Protein AF-D9PGM4-F1 (afdb_monomer)

Structure (mmCIF, N/CA/C/O backbone):
data_AF-D9PGM4-F1
#
_entry.id   AF-D9PGM4-F1
#
loop_
_atom_site.group_PDB
_atom_site.id
_atom_site.type_symbol
_atom_site.label_atom_id
_atom_site.label_alt_id
_atom_site.label_comp_id
_atom_site.label_asym_id
_atom_site.label_entity_id
_atom_site.label_seq_id
_atom_site.pdbx_PDB_ins_code
_atom_site.Cartn_x
_atom_site.Cartn_y
_atom_site.Cartn_z
_atom_site.occupancy
_atom_site.B_iso_or_equiv
_atom_site.auth_seq_id
_atom_site.auth_comp_id
_atom_site.auth_asym_id
_atom_site.auth_atom_id
_atom_site.pdbx_PDB_model_num
ATOM 1 N N . MET A 1 1 ? 3.890 -4.023 -33.943 1.00 68.00 1 MET A N 1
ATOM 2 C CA . MET A 1 1 ? 2.774 -4.229 -32.995 1.00 68.00 1 MET A CA 1
ATOM 3 C C . MET A 1 1 ? 3.130 -3.519 -31.696 1.00 68.00 1 MET A C 1
ATOM 5 O O . MET A 1 1 ? 4.319 -3.285 -31.484 1.00 68.00 1 MET A O 1
ATOM 9 N N . ALA A 1 2 ? 2.138 -3.098 -30.912 1.00 84.62 2 ALA A N 1
ATOM 10 C CA . ALA A 1 2 ? 2.375 -2.655 -29.539 1.00 84.62 2 ALA A CA 1
ATOM 11 C C . ALA A 1 2 ? 2.702 -3.889 -28.688 1.00 84.62 2 ALA A C 1
ATOM 13 O O . ALA A 1 2 ? 2.281 -4.994 -29.037 1.00 84.62 2 ALA A O 1
ATOM 14 N N . GLY A 1 3 ? 3.519 -3.712 -27.656 1.00 90.19 3 GLY A N 1
ATOM 15 C CA . GLY A 1 3 ? 3.897 -4.798 -26.760 1.00 90.19 3 GLY A CA 1
ATOM 16 C C . GLY A 1 3 ? 2.894 -4.975 -25.624 1.00 90.19 3 GLY A C 1
ATOM 17 O O . GLY A 1 3 ? 2.149 -4.053 -25.303 1.00 90.19 3 GLY A O 1
ATOM 18 N N . GLU A 1 4 ? 2.899 -6.147 -24.995 1.00 95.06 4 GLU A N 1
ATOM 19 C CA . GLU A 1 4 ? 2.056 -6.481 -23.842 1.00 95.06 4 GLU A CA 1
ATOM 20 C C . GLU A 1 4 ? 2.850 -7.373 -22.879 1.00 95.06 4 GLU A C 1
ATOM 22 O O . GLU A 1 4 ? 3.744 -8.106 -23.311 1.00 95.06 4 GLU A O 1
ATOM 27 N N . VAL A 1 5 ? 2.521 -7.332 -21.586 1.00 96.31 5 VAL A N 1
ATOM 28 C CA . VAL A 1 5 ? 3.069 -8.252 -20.575 1.00 96.31 5 VAL A CA 1
ATOM 29 C C . VAL A 1 5 ? 1.932 -9.063 -19.972 1.00 96.31 5 VAL A C 1
ATOM 31 O O . VAL A 1 5 ? 0.912 -8.506 -19.582 1.00 96.31 5 VAL A O 1
ATOM 34 N N . TYR A 1 6 ? 2.113 -10.378 -19.895 1.00 96.25 6 TYR A N 1
ATOM 35 C CA . TYR A 1 6 ? 1.124 -11.319 -19.376 1.00 96.25 6 TYR A CA 1
ATOM 36 C C . TYR A 1 6 ? 1.558 -11.800 -17.992 1.00 96.25 6 TYR A C 1
ATOM 38 O O . TYR A 1 6 ? 2.703 -12.224 -17.820 1.00 96.25 6 TYR A O 1
ATOM 46 N N . ILE A 1 7 ? 0.649 -11.741 -17.024 1.00 95.94 7 ILE A N 1
ATOM 47 C CA . ILE A 1 7 ? 0.854 -12.225 -15.661 1.00 95.94 7 ILE A CA 1
ATOM 48 C C . ILE A 1 7 ? 0.147 -13.564 -15.516 1.00 95.94 7 ILE A C 1
ATOM 50 O O . ILE A 1 7 ? -1.022 -13.707 -15.879 1.00 95.94 7 ILE A O 1
ATOM 54 N N . TYR A 1 8 ? 0.873 -14.534 -14.971 1.00 94.19 8 TYR A N 1
ATOM 55 C CA . TYR A 1 8 ? 0.362 -15.864 -14.696 1.00 94.19 8 TYR A CA 1
ATOM 56 C C . TYR A 1 8 ? 0.559 -16.205 -13.225 1.00 94.19 8 TYR A C 1
ATOM 58 O O . TYR A 1 8 ? 1.631 -15.967 -12.669 1.00 94.19 8 TYR A O 1
ATOM 66 N N . GLU A 1 9 ? -0.446 -16.827 -12.625 1.00 91.50 9 GLU A N 1
ATOM 67 C CA . GLU A 1 9 ? -0.361 -17.413 -11.294 1.00 91.50 9 GLU A CA 1
ATOM 68 C C . GLU A 1 9 ? -0.167 -18.929 -11.405 1.00 91.50 9 GLU A C 1
ATOM 70 O O . GLU A 1 9 ? -0.800 -19.603 -12.227 1.00 91.50 9 GLU A O 1
ATOM 75 N N . ILE A 1 10 ? 0.730 -19.467 -10.576 1.00 92.31 10 ILE A N 1
ATOM 76 C CA . ILE A 1 10 ? 1.019 -20.900 -10.513 1.00 92.31 10 ILE A CA 1
ATOM 77 C C . ILE A 1 10 ? 0.347 -21.475 -9.268 1.00 92.31 10 ILE A C 1
ATOM 79 O O . ILE A 1 10 ? 0.804 -21.271 -8.146 1.00 92.31 10 ILE A O 1
ATOM 83 N N . ASN A 1 11 ? -0.706 -22.259 -9.483 1.00 91.19 11 ASN A N 1
ATOM 84 C CA . ASN A 1 11 ? -1.476 -22.922 -8.438 1.00 91.19 11 ASN A CA 1
ATOM 85 C C . ASN A 1 11 ? -1.198 -24.429 -8.479 1.00 91.19 11 ASN A C 1
ATOM 87 O O . ASN A 1 11 ? -1.874 -25.207 -9.166 1.00 91.19 11 ASN A O 1
ATOM 91 N N . GLY A 1 12 ? -0.140 -24.845 -7.776 1.00 91.69 12 GLY A N 1
ATOM 92 C CA . GLY A 1 12 ? 0.346 -26.225 -7.780 1.00 91.69 12 GLY A CA 1
ATOM 93 C C . GLY A 1 12 ? 0.829 -26.649 -9.169 1.00 91.69 12 GLY A C 1
ATOM 94 O O . GLY A 1 12 ? 1.885 -26.217 -9.618 1.00 91.69 12 GLY A O 1
ATOM 95 N N . ALA A 1 13 ? 0.060 -27.507 -9.845 1.00 93.44 13 ALA A N 1
ATOM 96 C CA . ALA A 1 13 ? 0.362 -27.973 -11.203 1.00 93.44 13 ALA A CA 1
ATOM 97 C C . ALA A 1 13 ? -0.331 -27.156 -12.312 1.00 93.44 13 ALA A C 1
ATOM 99 O O . ALA A 1 13 ? -0.153 -27.458 -13.491 1.00 93.44 13 ALA A O 1
ATOM 100 N N . THR A 1 14 ? -1.150 -26.163 -11.954 1.00 94.44 14 THR A N 1
ATOM 101 C CA . THR A 1 14 ? -1.890 -25.335 -12.918 1.00 94.44 14 THR A CA 1
ATOM 102 C C . THR A 1 14 ? -1.254 -23.961 -13.069 1.00 94.44 14 THR A C 1
ATOM 104 O O . THR A 1 14 ? -0.710 -23.419 -12.111 1.00 94.44 14 THR A O 1
ATOM 107 N N . ILE A 1 15 ? -1.323 -23.415 -14.283 1.00 95.25 15 ILE A N 1
ATOM 108 C CA . ILE A 1 15 ? -0.889 -22.057 -14.613 1.00 95.25 15 ILE A CA 1
ATOM 109 C C . ILE A 1 15 ? -2.099 -21.357 -15.223 1.00 95.25 15 ILE A C 1
ATOM 111 O O . ILE A 1 15 ? -2.675 -21.870 -16.186 1.00 95.25 15 ILE A O 1
ATOM 115 N N . ALA A 1 16 ? -2.492 -20.222 -14.658 1.00 95.19 16 ALA A N 1
ATOM 116 C CA . ALA A 1 16 ? -3.613 -19.426 -15.141 1.00 95.19 16 ALA A CA 1
ATOM 117 C C . ALA A 1 16 ? -3.152 -17.995 -15.411 1.00 95.19 16 ALA A C 1
ATOM 119 O O . ALA A 1 16 ? -2.445 -17.417 -14.592 1.00 95.19 16 ALA A O 1
ATOM 120 N N . GLU A 1 17 ? -3.541 -17.434 -16.556 1.00 96.25 17 GLU A N 1
ATOM 121 C CA . GLU A 1 17 ? -3.374 -16.001 -16.808 1.00 96.25 17 GLU A CA 1
ATOM 122 C C . GLU A 1 17 ? -4.308 -15.233 -15.869 1.00 96.25 17 GLU A C 1
ATOM 124 O O . GLU A 1 17 ? -5.509 -15.507 -15.829 1.00 96.25 17 GLU A O 1
ATOM 129 N N . THR A 1 18 ? -3.759 -14.289 -15.112 1.00 94.44 18 THR A N 1
ATOM 130 C CA . THR A 1 18 ? -4.518 -13.475 -14.153 1.00 94.44 18 THR A CA 1
ATOM 131 C C . THR A 1 18 ? -4.646 -12.027 -14.596 1.00 94.44 18 THR A C 1
ATOM 133 O O . THR A 1 18 ? -5.602 -11.355 -14.211 1.00 94.44 18 THR A O 1
ATOM 136 N N . GLN A 1 19 ? -3.719 -11.537 -15.425 1.00 95.94 19 GLN A N 1
ATOM 137 C CA . GLN A 1 19 ? -3.731 -10.156 -15.890 1.00 95.94 19 GLN A CA 1
ATOM 138 C C . GLN A 1 19 ? -2.932 -9.976 -17.182 1.00 95.94 19 GLN A C 1
ATOM 140 O O . GLN A 1 19 ? -1.936 -10.659 -17.420 1.00 95.94 19 GLN A O 1
ATOM 145 N N . VAL A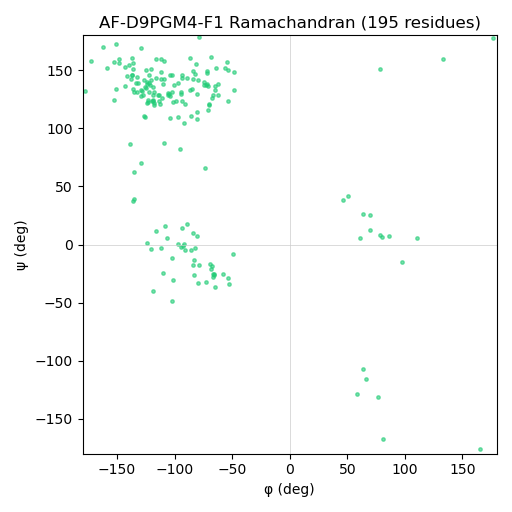 1 20 ? -3.317 -8.976 -17.981 1.00 95.75 20 VAL A N 1
ATOM 146 C CA . VAL A 1 20 ? -2.499 -8.474 -19.090 1.00 95.75 20 VAL A CA 1
ATOM 147 C C . VAL A 1 20 ? -2.250 -6.979 -18.927 1.00 95.75 20 VAL A C 1
ATOM 149 O O . VAL A 1 20 ? -3.182 -6.176 -18.877 1.00 95.75 20 VAL A O 1
ATOM 152 N N . ILE A 1 21 ? -0.976 -6.606 -18.880 1.00 95.69 21 ILE A N 1
ATOM 153 C CA . ILE A 1 21 ? -0.484 -5.245 -18.697 1.00 95.69 21 ILE A CA 1
ATOM 154 C C . ILE A 1 21 ? -0.227 -4.612 -20.071 1.00 95.69 21 ILE A C 1
ATOM 156 O O . ILE A 1 21 ? 0.550 -5.127 -20.881 1.00 95.69 21 ILE A O 1
ATOM 160 N N . ARG A 1 22 ? -0.877 -3.468 -20.321 1.00 92.38 22 ARG A N 1
ATOM 161 C CA . ARG A 1 22 ? -0.835 -2.711 -21.588 1.00 92.38 22 ARG A CA 1
ATOM 162 C C . ARG A 1 22 ? -0.659 -1.211 -21.340 1.00 92.38 22 ARG A C 1
ATOM 164 O O . ARG A 1 22 ? -1.544 -0.414 -21.638 1.00 92.38 22 ARG A O 1
ATOM 171 N N . ASN A 1 23 ? 0.459 -0.811 -20.738 1.00 90.38 23 ASN A N 1
ATOM 172 C CA . ASN A 1 23 ? 0.697 0.609 -20.445 1.00 90.38 23 ASN A CA 1
ATOM 173 C C . ASN A 1 23 ? 1.275 1.400 -21.630 1.00 90.38 23 ASN A C 1
ATOM 175 O O . ASN A 1 23 ? 1.229 2.627 -21.593 1.00 90.38 23 ASN A O 1
ATOM 179 N N . ASP A 1 24 ? 1.755 0.734 -22.689 1.00 85.62 24 ASP A N 1
ATOM 180 C CA . ASP A 1 24 ? 2.234 1.383 -23.916 1.00 85.62 24 ASP A CA 1
ATOM 181 C C . ASP A 1 24 ? 1.557 0.817 -25.172 1.00 85.62 24 ASP A C 1
ATOM 183 O O . ASP A 1 24 ? 1.819 -0.306 -25.597 1.00 85.62 24 ASP A O 1
ATOM 187 N N . TYR A 1 25 ? 0.712 1.631 -25.802 1.00 84.69 25 TYR A N 1
ATOM 188 C CA . TYR A 1 25 ? 0.012 1.282 -27.043 1.00 84.69 25 TYR A CA 1
ATOM 189 C C . TYR A 1 25 ? 0.774 1.714 -28.305 1.00 84.69 25 TYR A C 1
ATOM 191 O O . TYR A 1 25 ? 0.289 1.513 -29.423 1.00 84.69 25 TYR A O 1
ATOM 199 N N . ALA A 1 26 ? 1.949 2.335 -28.165 1.00 87.69 26 ALA A N 1
ATOM 200 C CA . ALA A 1 26 ? 2.718 2.798 -29.309 1.00 87.69 26 ALA A CA 1
ATOM 201 C C . ALA A 1 26 ? 3.397 1.629 -30.044 1.00 87.69 26 ALA A C 1
ATOM 203 O O . ALA A 1 26 ? 3.965 0.706 -29.461 1.00 87.69 26 ALA A O 1
ATOM 204 N N . LEU A 1 27 ? 3.343 1.671 -31.375 1.00 89.12 27 LEU A N 1
ATOM 205 C CA . LEU A 1 27 ? 3.936 0.638 -32.217 1.00 89.12 27 LEU A CA 1
ATOM 206 C C . LEU A 1 27 ? 5.465 0.745 -32.214 1.00 89.12 27 LEU A C 1
ATOM 208 O O . LEU A 1 27 ? 6.015 1.829 -32.377 1.00 89.12 27 LEU A O 1
ATOM 212 N N . GLY A 1 28 ? 6.144 -0.401 -32.114 1.00 85.50 28 GLY A N 1
ATOM 213 C CA . GLY A 1 28 ? 7.599 -0.477 -32.292 1.00 85.50 28 GLY A CA 1
ATOM 214 C C . GLY A 1 28 ? 8.421 -0.014 -31.088 1.00 85.50 28 GLY A C 1
ATOM 215 O O . GLY A 1 28 ? 9.639 0.063 -31.196 1.00 85.50 28 GLY A O 1
ATOM 216 N N . THR A 1 29 ? 7.789 0.253 -29.942 1.00 88.81 29 THR A N 1
ATOM 217 C CA . THR A 1 29 ? 8.499 0.652 -28.716 1.00 88.81 29 THR A CA 1
ATOM 218 C C . THR A 1 29 ? 9.140 -0.520 -27.984 1.00 88.81 29 THR A C 1
ATOM 220 O O . THR A 1 29 ? 10.034 -0.319 -27.167 1.00 88.81 29 THR A O 1
ATOM 223 N N . GLY A 1 30 ? 8.716 -1.748 -28.289 1.00 89.19 30 GLY A N 1
ATOM 224 C CA . GLY A 1 30 ? 9.235 -2.948 -27.642 1.00 89.19 30 GLY A CA 1
ATOM 225 C C . GLY A 1 30 ? 8.806 -3.084 -26.181 1.00 89.19 30 GLY A C 1
ATOM 226 O O . GLY A 1 30 ? 9.518 -3.730 -25.422 1.00 89.19 30 GLY A O 1
ATOM 227 N N . PHE A 1 31 ? 7.679 -2.487 -25.775 1.00 92.69 31 PHE A N 1
ATOM 228 C CA . PHE A 1 31 ? 7.112 -2.698 -24.440 1.00 92.69 31 PHE A CA 1
ATOM 229 C C . PHE A 1 31 ? 7.042 -4.193 -24.091 1.00 92.69 31 PHE A C 1
ATOM 231 O O . PHE A 1 31 ? 6.616 -5.010 -24.907 1.00 92.69 31 PHE A O 1
ATOM 238 N N . GLY A 1 32 ? 7.495 -4.562 -22.895 1.00 92.19 32 GLY A N 1
ATOM 239 C CA . GLY A 1 32 ? 7.554 -5.960 -22.467 1.00 92.19 32 GLY A CA 1
ATOM 240 C C . GLY A 1 32 ? 8.754 -6.745 -22.998 1.00 92.19 32 GLY A C 1
ATOM 241 O O . GLY A 1 32 ? 8.834 -7.947 -22.766 1.00 92.19 32 GLY A O 1
ATOM 242 N N . SER A 1 33 ? 9.720 -6.115 -23.680 1.00 90.88 33 SER A N 1
ATOM 243 C CA . SER A 1 33 ? 10.905 -6.823 -24.197 1.00 90.88 33 SER A CA 1
ATOM 244 C C . SER A 1 33 ? 11.812 -7.382 -23.101 1.00 90.88 33 SER A C 1
ATOM 246 O O . SER A 1 33 ? 12.590 -8.304 -23.356 1.00 90.88 33 SER A O 1
ATOM 248 N N . ARG A 1 34 ? 11.774 -6.778 -21.912 1.00 91.62 34 ARG A N 1
ATOM 249 C CA . ARG A 1 34 ? 12.435 -7.235 -20.688 1.00 91.62 34 ARG A CA 1
ATOM 250 C C . ARG A 1 34 ? 11.503 -6.971 -19.521 1.00 91.62 34 ARG A C 1
ATOM 252 O O . ARG A 1 34 ? 10.795 -5.963 -19.513 1.00 91.62 34 ARG A O 1
ATOM 259 N N . VAL A 1 35 ? 11.545 -7.869 -18.550 1.00 94.31 35 VAL A N 1
ATOM 260 C CA . VAL A 1 35 ? 10.849 -7.720 -17.280 1.00 94.31 35 VAL A CA 1
ATOM 261 C C . VAL A 1 35 ? 11.769 -8.156 -16.149 1.00 94.31 35 VAL A C 1
ATOM 263 O O . VAL A 1 35 ? 12.563 -9.081 -16.320 1.00 94.31 35 VAL A O 1
ATOM 266 N N . SER A 1 36 ? 11.658 -7.502 -14.999 1.00 94.94 36 SER A N 1
ATOM 267 C CA . SER A 1 36 ? 12.265 -7.965 -13.751 1.00 94.94 36 SER A CA 1
ATOM 268 C C . SER A 1 36 ? 11.261 -7.799 -12.632 1.00 94.94 36 SER A C 1
ATOM 270 O O . SER A 1 36 ? 10.665 -6.735 -12.506 1.00 94.94 36 SER A O 1
ATOM 272 N N . SER A 1 37 ? 11.114 -8.820 -11.796 1.00 93.56 37 SER A N 1
ATOM 273 C CA . SER A 1 37 ? 10.191 -8.787 -10.668 1.00 93.56 37 SER A CA 1
ATOM 274 C C . SER A 1 37 ? 10.847 -9.282 -9.391 1.00 93.56 37 SER A C 1
ATOM 276 O O . SER A 1 37 ? 11.629 -10.237 -9.412 1.00 93.56 37 SER A O 1
ATOM 278 N N . ARG A 1 38 ? 10.487 -8.668 -8.268 1.00 92.25 38 ARG A N 1
ATOM 279 C CA . ARG A 1 38 ? 10.848 -9.148 -6.938 1.00 92.25 38 ARG A CA 1
ATOM 280 C C . ARG A 1 38 ? 9.806 -8.701 -5.926 1.00 92.25 38 ARG A C 1
ATOM 282 O O . ARG A 1 38 ? 9.564 -7.509 -5.784 1.00 92.25 38 ARG A O 1
ATOM 289 N N . GLY A 1 39 ? 9.240 -9.665 -5.199 1.00 87.50 39 GLY A N 1
ATOM 290 C CA . GLY A 1 39 ? 8.143 -9.385 -4.277 1.00 87.50 39 GLY A CA 1
ATOM 291 C C . GLY A 1 39 ? 6.971 -8.759 -5.027 1.00 87.50 39 GLY A C 1
ATOM 292 O O . GLY A 1 39 ? 6.573 -9.269 -6.069 1.00 87.50 39 GLY A O 1
ATOM 293 N N . ASP A 1 40 ? 6.497 -7.634 -4.514 1.00 86.44 40 ASP A N 1
ATOM 294 C CA . ASP A 1 40 ? 5.409 -6.824 -5.052 1.00 86.44 40 ASP A CA 1
ATOM 295 C C . ASP A 1 40 ? 5.863 -5.849 -6.143 1.00 86.44 40 ASP A C 1
ATOM 297 O O . ASP A 1 40 ? 5.088 -4.980 -6.505 1.00 86.44 40 ASP A O 1
ATOM 301 N N . GLN A 1 41 ? 7.092 -5.937 -6.660 1.00 90.62 41 GLN A N 1
ATOM 302 C CA . GLN A 1 41 ? 7.580 -5.056 -7.724 1.00 90.62 41 GLN A CA 1
ATOM 303 C C . GLN A 1 41 ? 7.749 -5.793 -9.043 1.00 90.62 41 GLN A C 1
ATOM 305 O O . GLN A 1 41 ? 8.325 -6.882 -9.092 1.00 90.62 41 GLN A O 1
ATOM 310 N N . LEU A 1 42 ? 7.336 -5.137 -10.123 1.00 94.00 42 LEU A N 1
ATOM 311 C CA . LEU A 1 42 ? 7.557 -5.556 -11.498 1.00 94.00 42 LEU A CA 1
ATOM 312 C C . LEU A 1 42 ? 8.008 -4.341 -12.297 1.00 94.00 42 LEU A C 1
ATOM 314 O O . LEU A 1 42 ? 7.386 -3.288 -12.256 1.00 94.00 42 LEU A O 1
ATOM 318 N N . ILE A 1 43 ? 9.083 -4.494 -13.054 1.00 93.62 43 ILE A N 1
ATOM 319 C CA . ILE A 1 43 ? 9.544 -3.473 -13.983 1.00 93.62 43 ILE A CA 1
ATOM 320 C C . ILE A 1 43 ? 9.378 -4.013 -15.380 1.00 93.62 43 ILE A C 1
ATOM 322 O O . ILE A 1 43 ? 9.856 -5.106 -15.687 1.00 93.62 43 ILE A O 1
ATOM 326 N N . VAL A 1 44 ? 8.723 -3.228 -16.223 1.00 94.06 44 VAL A N 1
ATOM 327 C CA . VAL A 1 44 ? 8.521 -3.544 -17.627 1.00 94.06 44 VAL A CA 1
ATOM 328 C C . VAL A 1 44 ? 9.309 -2.564 -18.470 1.00 94.06 44 VAL A C 1
ATOM 330 O O . VAL A 1 44 ? 9.083 -1.350 -18.413 1.00 94.06 44 VAL A O 1
ATOM 333 N N . SER A 1 45 ? 10.221 -3.101 -19.279 1.00 91.25 45 SER A N 1
ATOM 334 C CA . SER A 1 45 ? 11.015 -2.268 -20.166 1.00 91.25 45 SER A CA 1
ATOM 335 C C . SER A 1 45 ? 10.294 -1.944 -21.470 1.00 91.25 45 SER A C 1
ATOM 337 O O . SER A 1 45 ? 9.537 -2.759 -22.000 1.00 91.25 45 SER A O 1
ATOM 339 N N . SER A 1 46 ? 10.590 -0.774 -22.031 1.00 89.69 46 SER A N 1
ATOM 340 C CA . SER A 1 46 ? 10.161 -0.366 -23.369 1.00 89.69 46 SER A CA 1
ATOM 341 C C . SER A 1 46 ? 11.302 0.353 -24.102 1.00 89.69 46 SER A C 1
ATOM 343 O O . SER A 1 46 ? 11.368 1.578 -24.059 1.00 89.69 46 SER A O 1
ATOM 345 N N . PRO A 1 47 ? 12.201 -0.373 -24.794 1.00 84.94 47 PRO A N 1
ATOM 346 C CA . PRO A 1 47 ? 13.435 0.166 -25.383 1.00 84.94 47 PRO A CA 1
ATOM 347 C C . PRO A 1 47 ? 13.284 1.377 -26.309 1.00 84.94 47 PRO A C 1
ATOM 349 O O . PRO A 1 47 ? 14.204 2.178 -26.435 1.00 84.94 47 PRO A O 1
ATOM 352 N N . GLY A 1 48 ? 12.140 1.518 -26.980 1.00 85.19 48 GLY A N 1
ATOM 353 C CA . GLY A 1 48 ? 11.820 2.676 -27.817 1.00 85.19 48 GLY A CA 1
ATOM 354 C C . GLY A 1 48 ? 11.320 3.897 -27.037 1.00 85.19 48 GLY A C 1
ATOM 355 O O . GLY A 1 48 ? 10.859 4.859 -27.649 1.00 85.19 48 GLY A O 1
ATOM 356 N N . LYS A 1 49 ? 11.354 3.856 -25.702 1.00 86.62 49 LYS A N 1
ATOM 357 C CA . LYS A 1 49 ? 11.059 4.967 -24.795 1.00 86.62 49 LYS A CA 1
ATOM 358 C C . LYS A 1 49 ? 12.312 5.336 -24.007 1.00 86.62 49 LYS A C 1
ATOM 360 O O . LYS A 1 49 ? 13.224 4.535 -23.834 1.00 86.62 49 LYS A O 1
ATOM 365 N N . THR A 1 50 ? 12.306 6.551 -23.478 1.00 84.38 50 THR A N 1
ATOM 366 C CA . THR A 1 50 ? 13.329 7.063 -22.561 1.00 84.38 50 THR A CA 1
ATOM 367 C C . THR A 1 50 ? 12.987 6.773 -21.101 1.00 84.38 50 THR A C 1
ATOM 369 O O . THR A 1 50 ? 13.496 7.445 -20.225 1.00 84.38 50 THR A O 1
ATOM 372 N N . PHE A 1 51 ? 12.078 5.845 -20.806 1.00 84.12 51 PHE A N 1
ATOM 373 C CA . PHE A 1 51 ? 11.686 5.516 -19.438 1.00 84.12 51 PHE A CA 1
ATOM 374 C C . PHE A 1 51 ? 11.199 4.070 -19.348 1.00 84.12 51 PHE A C 1
ATOM 376 O O . PHE A 1 51 ? 10.761 3.501 -20.350 1.00 84.12 51 PHE A O 1
ATOM 383 N N . GLN A 1 52 ? 11.257 3.495 -18.146 1.00 88.62 52 GLN A N 1
ATOM 384 C CA . GLN A 1 52 ? 10.694 2.173 -17.842 1.00 88.62 52 GLN A CA 1
ATOM 385 C C . GLN A 1 52 ? 9.455 2.296 -16.957 1.00 88.62 52 GLN A C 1
ATOM 387 O O . GLN A 1 52 ? 9.277 3.299 -16.265 1.00 88.62 52 GLN A O 1
ATOM 392 N N . TYR A 1 53 ? 8.607 1.273 -16.969 1.00 91.81 53 TYR A N 1
ATOM 393 C CA . TYR A 1 53 ? 7.364 1.239 -16.204 1.00 91.81 53 TYR A CA 1
ATOM 394 C C . TYR A 1 53 ? 7.587 0.443 -14.922 1.00 91.81 53 TYR A C 1
ATOM 396 O O . TYR A 1 53 ? 8.011 -0.709 -14.996 1.00 91.81 53 TYR A O 1
ATOM 404 N N . LEU A 1 54 ? 7.324 1.057 -13.769 1.00 91.81 54 LEU A N 1
ATOM 405 C CA . LEU A 1 54 ? 7.345 0.392 -12.472 1.00 91.81 54 LEU A CA 1
ATOM 406 C C . LEU A 1 54 ? 5.911 0.088 -12.049 1.00 91.81 54 LEU A C 1
ATOM 408 O O . LEU A 1 54 ? 5.085 0.993 -11.905 1.00 91.81 54 LEU A O 1
ATOM 412 N N . HIS A 1 55 ? 5.656 -1.185 -11.803 1.00 93.12 55 HIS A N 1
ATOM 413 C CA . HIS A 1 55 ? 4.399 -1.712 -11.314 1.00 93.12 55 HIS A CA 1
ATOM 414 C C . HIS A 1 55 ? 4.553 -2.242 -9.897 1.00 93.12 55 HIS A C 1
ATOM 416 O O . HIS A 1 55 ? 5.613 -2.769 -9.543 1.00 93.12 55 HIS A O 1
ATOM 422 N N . SER A 1 56 ? 3.476 -2.135 -9.122 1.00 89.62 56 SER A N 1
ATOM 423 C CA . SER A 1 56 ? 3.350 -2.801 -7.831 1.00 89.62 56 SER A CA 1
ATOM 424 C C . SER A 1 56 ? 2.120 -3.702 -7.794 1.00 89.62 56 SER A C 1
ATOM 426 O O . SER A 1 56 ? 1.114 -3.395 -8.433 1.00 89.62 56 SER A O 1
ATOM 428 N N . GLU A 1 57 ? 2.206 -4.824 -7.086 1.00 88.94 57 GLU A N 1
ATOM 429 C CA . GLU A 1 57 ? 1.054 -5.688 -6.836 1.00 88.94 57 GLU A CA 1
ATOM 430 C C . GLU A 1 57 ? 0.214 -5.125 -5.680 1.00 88.94 57 GLU A C 1
ATOM 432 O O . GLU A 1 57 ? 0.604 -5.179 -4.516 1.00 88.94 57 GLU A O 1
ATOM 437 N N . LEU A 1 58 ? -0.962 -4.590 -6.009 1.00 82.31 58 LEU A N 1
ATOM 438 C CA . LEU A 1 58 ? -1.919 -4.005 -5.077 1.00 82.31 58 LEU A CA 1
ATOM 439 C C . LEU A 1 58 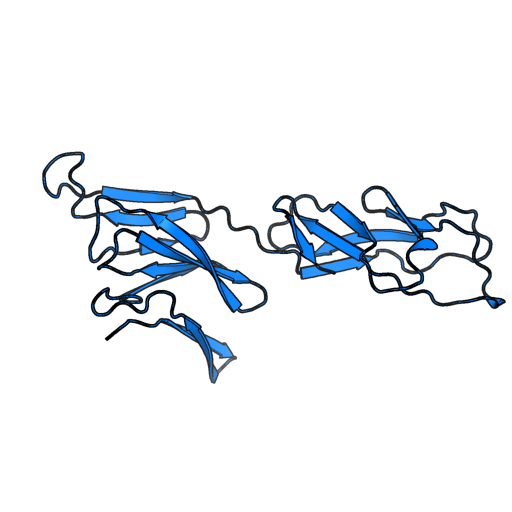? -3.230 -4.788 -5.157 1.00 82.31 58 LEU A C 1
ATOM 441 O O . LEU A 1 58 ? -3.810 -4.940 -6.228 1.00 82.31 58 LEU A O 1
ATOM 445 N N . SER A 1 59 ? -3.714 -5.303 -4.023 1.00 79.81 59 SER A N 1
ATOM 446 C CA . SER A 1 59 ? -4.972 -6.073 -3.961 1.00 79.81 59 SER A CA 1
ATOM 447 C C . SER A 1 59 ? -5.059 -7.213 -4.997 1.00 79.81 59 SER A C 1
ATOM 449 O O . SER A 1 59 ? -6.106 -7.430 -5.609 1.00 79.81 59 SER A O 1
ATOM 451 N N . ASN A 1 60 ? -3.957 -7.950 -5.190 1.00 80.81 60 ASN A N 1
ATOM 452 C CA . ASN A 1 60 ? -3.800 -9.027 -6.184 1.00 80.81 60 ASN A CA 1
ATOM 453 C C . ASN A 1 60 ? -3.901 -8.570 -7.653 1.00 80.81 60 ASN A C 1
ATOM 455 O O . ASN A 1 60 ? -4.298 -9.352 -8.520 1.00 80.81 60 ASN A O 1
ATOM 459 N N . GLN A 1 61 ? -3.593 -7.307 -7.949 1.00 89.06 61 GLN A N 1
ATOM 460 C CA . GLN A 1 61 ? -3.494 -6.769 -9.307 1.00 89.06 61 GLN A CA 1
ATOM 461 C C . GLN A 1 61 ? -2.196 -5.977 -9.465 1.00 89.06 61 GLN A C 1
ATOM 463 O O . GLN A 1 61 ? -1.811 -5.216 -8.585 1.00 89.06 61 GLN A O 1
ATOM 468 N N . TRP A 1 62 ? -1.521 -6.116 -10.603 1.00 92.62 62 TRP A N 1
ATOM 469 C CA . TRP A 1 62 ? -0.353 -5.305 -10.935 1.00 92.62 62 TRP A CA 1
ATOM 470 C C . TRP A 1 62 ? -0.788 -3.947 -11.472 1.00 92.62 62 TRP A C 1
ATOM 472 O O . TRP A 1 62 ? -1.356 -3.844 -12.562 1.00 92.62 62 TRP A O 1
ATOM 482 N N . GLU A 1 63 ? -0.484 -2.892 -10.735 1.00 91.06 63 GLU A N 1
ATOM 483 C CA . GLU A 1 63 ? -0.836 -1.522 -11.090 1.00 91.06 63 GLU A CA 1
ATOM 484 C C . GLU A 1 63 ? 0.415 -0.714 -11.426 1.00 91.06 63 GLU A C 1
ATOM 486 O O . GLU A 1 63 ? 1.464 -0.885 -10.811 1.00 91.06 63 GLU A O 1
ATOM 491 N N . LEU A 1 64 ? 0.322 0.167 -12.427 1.00 92.38 64 LEU A N 1
ATOM 492 C CA . LEU A 1 64 ? 1.407 1.096 -12.748 1.00 92.38 64 LEU A CA 1
ATOM 493 C C . LEU A 1 64 ? 1.497 2.144 -11.637 1.00 92.38 64 LEU A C 1
ATOM 495 O O . LEU A 1 64 ? 0.584 2.954 -11.495 1.00 92.38 64 LEU A O 1
ATOM 499 N N . VAL A 1 65 ? 2.610 2.167 -10.907 1.00 88.25 65 VAL A N 1
ATOM 500 C CA . VAL A 1 65 ? 2.819 3.111 -9.799 1.00 88.25 65 VAL A CA 1
ATOM 501 C C . VAL A 1 65 ? 3.710 4.285 -10.187 1.00 88.25 65 VAL A C 1
ATOM 503 O O . VAL A 1 65 ? 3.548 5.382 -9.660 1.00 88.25 65 VAL A O 1
ATOM 506 N N . SER A 1 66 ? 4.653 4.090 -11.114 1.00 87.94 66 SER A N 1
ATOM 507 C CA . SER A 1 66 ? 5.558 5.156 -11.553 1.00 87.94 66 SER A CA 1
ATOM 508 C C . SER A 1 66 ? 6.239 4.830 -12.884 1.00 87.94 66 SER A C 1
ATOM 510 O O . SER A 1 66 ? 6.200 3.701 -13.376 1.00 87.94 66 SER A O 1
ATOM 512 N N . THR A 1 67 ? 6.910 5.825 -13.460 1.00 89.25 67 THR A N 1
ATOM 513 C CA . THR A 1 67 ? 7.846 5.652 -14.574 1.00 89.25 67 THR A CA 1
ATOM 514 C C . THR A 1 67 ? 9.237 6.104 -14.157 1.00 89.25 67 THR A C 1
ATOM 516 O O . THR A 1 67 ? 9.390 7.178 -13.576 1.00 89.25 67 THR A O 1
ATOM 519 N N . LEU A 1 68 ? 10.257 5.321 -14.495 1.00 86.00 68 LEU A N 1
ATOM 520 C CA . LEU A 1 68 ? 11.651 5.653 -14.222 1.00 86.00 68 LEU A CA 1
ATOM 521 C C . LEU A 1 68 ? 12.284 6.290 -15.459 1.00 86.00 68 LEU A C 1
ATOM 523 O O . LEU A 1 68 ? 12.491 5.595 -16.452 1.00 86.00 68 LEU A O 1
ATOM 527 N N . ASP A 1 69 ? 12.565 7.593 -15.395 1.00 82.50 69 ASP A N 1
ATOM 528 C CA . ASP A 1 69 ? 13.153 8.355 -16.501 1.00 82.50 69 ASP A CA 1
ATOM 529 C C . ASP A 1 69 ? 14.637 8.014 -16.732 1.00 82.50 69 ASP A C 1
ATOM 531 O O . ASP A 1 69 ? 15.441 7.864 -15.808 1.00 82.50 69 ASP A O 1
ATOM 535 N N . LEU A 1 70 ? 14.983 7.899 -18.007 1.00 76.94 70 LEU A N 1
ATOM 536 C CA . LEU A 1 70 ? 16.264 7.509 -18.584 1.00 76.94 70 LEU A CA 1
ATOM 537 C C . LEU A 1 70 ? 16.595 8.441 -19.759 1.00 76.94 70 LEU A C 1
ATOM 539 O O . LEU A 1 70 ? 17.072 7.973 -20.787 1.00 76.94 70 LEU A O 1
ATOM 543 N N . SER A 1 71 ? 16.259 9.727 -19.643 1.00 69.94 71 SER A N 1
ATOM 544 C CA . SER A 1 71 ? 16.217 10.759 -20.696 1.00 69.94 71 SER A CA 1
ATOM 545 C C . SER A 1 71 ? 17.450 10.901 -21.614 1.00 69.94 71 SER A C 1
ATOM 547 O O . SER A 1 71 ? 17.372 11.585 -22.632 1.00 69.94 71 SER A O 1
ATOM 549 N N . ASP A 1 72 ? 18.550 10.215 -21.327 1.00 65.88 72 ASP A N 1
ATOM 550 C CA . ASP A 1 72 ? 19.814 10.156 -22.066 1.00 65.88 72 ASP A CA 1
ATOM 551 C C . ASP A 1 72 ? 20.257 8.729 -22.474 1.00 65.88 72 ASP A C 1
ATOM 553 O O . ASP A 1 72 ? 21.282 8.595 -23.127 1.00 65.88 72 ASP A O 1
ATOM 557 N N . ASP A 1 73 ? 19.488 7.674 -22.170 1.00 70.25 73 ASP A N 1
ATOM 558 C CA . ASP A 1 73 ? 19.887 6.263 -22.340 1.00 70.25 73 ASP A CA 1
ATOM 559 C C . ASP A 1 73 ? 18.789 5.374 -22.975 1.00 70.25 73 ASP A C 1
ATOM 561 O O . ASP A 1 73 ? 18.594 4.226 -22.576 1.00 70.25 73 ASP A O 1
ATOM 565 N N . ALA A 1 74 ? 18.036 5.856 -23.970 1.00 60.69 74 ALA A N 1
ATOM 566 C CA . ALA A 1 74 ? 17.051 5.011 -24.665 1.00 60.69 74 ALA A CA 1
ATOM 567 C C . ALA A 1 74 ? 17.731 3.822 -25.383 1.00 60.69 74 ALA A C 1
ATOM 569 O O . ALA A 1 74 ? 18.678 4.001 -26.152 1.00 60.69 74 ALA A O 1
ATOM 570 N N . GLY A 1 75 ? 17.255 2.593 -25.154 1.00 64.62 75 GLY A N 1
ATOM 571 C CA . GLY A 1 75 ? 17.847 1.401 -25.764 1.00 64.62 75 GLY A CA 1
ATOM 572 C C . GLY A 1 75 ? 17.419 0.072 -25.141 1.00 64.62 75 GLY A C 1
ATOM 573 O O . GLY A 1 75 ? 16.557 0.010 -24.271 1.00 64.62 75 GLY A O 1
ATOM 574 N N . ASN A 1 76 ? 18.011 -1.026 -25.620 1.00 62.53 76 ASN A N 1
ATOM 575 C CA . ASN A 1 76 ? 17.774 -2.402 -25.158 1.00 62.53 76 ASN A CA 1
ATOM 576 C C . ASN A 1 76 ? 18.425 -2.631 -23.781 1.00 62.53 76 ASN A C 1
ATOM 578 O O . ASN A 1 76 ? 19.414 -3.351 -23.667 1.00 62.53 76 ASN A O 1
ATOM 582 N N . LEU A 1 77 ? 17.911 -1.940 -22.765 1.00 75.69 77 LEU A N 1
ATOM 583 C CA . LEU A 1 77 ? 18.459 -1.948 -21.417 1.00 75.69 77 LEU A CA 1
ATOM 584 C C . LEU A 1 77 ? 17.992 -3.194 -20.671 1.00 75.69 77 LEU A C 1
ATOM 586 O O . LEU A 1 77 ? 16.791 -3.481 -20.609 1.00 75.69 77 LEU A O 1
ATOM 590 N N . ASP A 1 78 ? 18.941 -3.903 -20.069 1.00 86.25 78 ASP A N 1
ATOM 591 C CA . ASP A 1 78 ? 18.611 -4.906 -19.069 1.00 86.25 78 ASP A CA 1
ATOM 592 C C . ASP A 1 78 ? 18.217 -4.202 -17.768 1.00 86.25 78 ASP A C 1
ATOM 594 O O . ASP A 1 78 ? 18.808 -3.192 -17.371 1.00 86.25 78 ASP A O 1
ATOM 598 N N . VAL A 1 79 ? 17.188 -4.744 -17.122 1.00 90.69 79 VAL A N 1
ATOM 599 C CA . VAL A 1 79 ? 16.642 -4.237 -15.869 1.00 90.69 79 VAL A CA 1
ATOM 600 C C . VAL A 1 79 ? 16.648 -5.342 -14.826 1.00 90.69 79 VAL A C 1
ATOM 602 O O . VAL A 1 79 ? 16.353 -6.495 -15.137 1.00 90.69 79 VAL A O 1
ATOM 605 N N . LEU A 1 80 ? 16.988 -4.982 -13.594 1.00 92.88 80 LEU A N 1
ATOM 606 C CA . LEU A 1 80 ? 16.965 -5.854 -12.428 1.00 92.88 80 LEU A CA 1
ATOM 607 C C . LEU A 1 80 ? 16.381 -5.083 -11.239 1.00 92.88 80 LEU A C 1
ATOM 609 O O . LEU A 1 80 ? 16.684 -3.908 -11.061 1.00 92.88 80 LEU A O 1
ATOM 613 N N . THR A 1 81 ? 15.593 -5.748 -10.400 1.00 91.69 81 THR A N 1
ATOM 614 C CA . THR A 1 81 ? 15.216 -5.242 -9.071 1.00 91.69 81 THR A CA 1
ATOM 615 C C . THR A 1 81 ? 15.538 -6.277 -8.001 1.00 91.69 81 THR A C 1
ATOM 617 O O . THR A 1 81 ? 15.374 -7.482 -8.215 1.00 91.69 81 THR A O 1
ATOM 620 N N . ASP A 1 82 ? 16.009 -5.818 -6.843 1.00 89.38 82 ASP A N 1
ATOM 621 C CA . ASP A 1 82 ? 16.119 -6.645 -5.638 1.00 89.38 82 ASP A CA 1
ATOM 622 C C . ASP A 1 82 ? 14.930 -6.481 -4.669 1.00 89.38 82 ASP A C 1
ATOM 624 O O . ASP A 1 82 ? 14.882 -7.179 -3.654 1.00 89.38 82 ASP A O 1
ATOM 628 N N . GLY A 1 83 ? 13.956 -5.635 -5.026 1.00 84.69 83 GLY A N 1
ATOM 629 C CA . GLY A 1 83 ? 12.804 -5.233 -4.212 1.00 84.69 83 GLY A CA 1
ATOM 630 C C . GLY A 1 83 ? 12.990 -3.890 -3.493 1.00 84.69 83 GLY A C 1
ATOM 631 O O . GLY A 1 83 ? 12.009 -3.308 -3.051 1.00 84.69 83 GLY A O 1
ATOM 632 N N . THR A 1 84 ? 14.220 -3.381 -3.407 1.00 84.12 84 THR A N 1
ATOM 633 C CA . THR A 1 84 ? 14.551 -2.085 -2.786 1.00 84.12 84 THR A CA 1
ATOM 634 C C . THR A 1 84 ? 15.189 -1.133 -3.794 1.00 84.12 84 THR A C 1
ATOM 636 O O . THR A 1 84 ? 14.936 0.075 -3.794 1.00 84.12 84 THR A O 1
ATOM 639 N N . LEU A 1 85 ? 16.062 -1.675 -4.640 1.00 88.19 85 LEU A N 1
ATOM 640 C CA . LEU A 1 85 ? 16.798 -0.960 -5.664 1.00 88.19 85 LEU A CA 1
ATOM 641 C C . LEU A 1 85 ? 16.476 -1.523 -7.041 1.00 88.19 85 LEU A C 1
ATOM 643 O O . LEU A 1 85 ? 16.396 -2.734 -7.256 1.00 88.19 85 LEU A O 1
ATOM 647 N N . ILE A 1 86 ? 16.385 -0.603 -7.989 1.00 89.19 86 ILE A N 1
ATOM 648 C CA . ILE A 1 86 ? 16.276 -0.861 -9.414 1.00 89.19 86 ILE A CA 1
ATOM 649 C C . ILE A 1 86 ? 17.627 -0.578 -10.052 1.00 89.19 86 ILE A C 1
ATOM 651 O O . ILE A 1 86 ? 18.161 0.521 -9.910 1.00 89.19 86 ILE A O 1
ATOM 655 N N . PHE A 1 87 ? 18.138 -1.544 -10.805 1.00 90.56 87 PHE A N 1
ATOM 656 C CA . PHE A 1 87 ? 19.353 -1.443 -11.598 1.00 90.56 87 PHE A CA 1
ATOM 657 C C . PHE A 1 87 ? 18.984 -1.467 -13.075 1.00 90.56 87 PHE A C 1
ATOM 659 O O . PHE A 1 87 ? 18.319 -2.394 -13.540 1.00 90.56 87 PHE A O 1
ATOM 666 N N . ILE A 1 88 ? 19.431 -0.462 -13.821 1.00 88.94 88 ILE A N 1
ATOM 667 C CA . ILE A 1 88 ? 19.220 -0.375 -15.266 1.00 88.94 88 ILE A CA 1
ATOM 668 C C . ILE A 1 88 ? 20.576 -0.233 -15.939 1.00 88.94 88 ILE A C 1
ATOM 670 O O . ILE A 1 88 ? 21.328 0.703 -15.653 1.00 88.94 88 ILE A O 1
ATOM 674 N N . GLY A 1 89 ? 20.887 -1.170 -16.832 1.00 87.25 89 GLY A N 1
ATOM 675 C CA . GLY A 1 89 ? 22.053 -1.055 -17.697 1.00 87.25 89 GLY A CA 1
ATOM 676 C C . GLY A 1 89 ? 21.877 0.128 -18.640 1.00 87.25 89 GLY A C 1
ATOM 677 O O . GLY A 1 89 ? 20.824 0.272 -19.242 1.00 87.25 89 GLY A O 1
ATOM 678 N N . ALA A 1 90 ? 22.896 0.964 -18.778 1.00 86.00 90 ALA A N 1
ATOM 679 C CA . ALA A 1 90 ? 22.884 2.151 -19.623 1.00 86.00 90 ALA A CA 1
ATOM 680 C C . ALA A 1 90 ? 24.125 2.136 -20.529 1.00 86.00 90 ALA A C 1
ATOM 682 O O . ALA A 1 90 ? 25.068 2.882 -20.278 1.00 86.00 90 ALA A O 1
ATOM 683 N N . PRO A 1 91 ? 24.203 1.234 -21.527 1.00 85.69 91 PRO A N 1
ATOM 684 C CA . PRO A 1 91 ? 25.422 1.020 -22.310 1.00 85.69 91 PRO A CA 1
ATOM 685 C C . PRO A 1 91 ? 25.813 2.224 -23.176 1.00 85.69 91 PRO A C 1
ATOM 687 O O . PRO A 1 91 ? 26.994 2.397 -23.443 1.00 85.69 91 PRO A O 1
ATOM 690 N N . ASN A 1 92 ? 24.852 3.072 -23.548 1.00 84.44 92 ASN A N 1
ATOM 691 C CA . ASN A 1 92 ? 25.080 4.255 -24.386 1.00 84.44 92 ASN A CA 1
ATOM 692 C C . ASN A 1 92 ? 25.329 5.526 -23.554 1.00 84.44 92 ASN A C 1
ATOM 694 O O . ASN A 1 92 ? 25.218 6.638 -24.061 1.00 84.44 92 ASN A O 1
ATOM 698 N N . ASN A 1 93 ? 25.603 5.379 -22.254 1.00 84.50 93 ASN A N 1
ATOM 699 C CA . ASN A 1 93 ? 25.764 6.539 -21.395 1.00 84.50 93 ASN A CA 1
ATOM 700 C C . ASN A 1 93 ? 27.057 7.293 -21.726 1.00 84.50 93 ASN A C 1
ATOM 702 O O . ASN A 1 93 ? 28.157 6.757 -21.566 1.00 84.50 93 ASN A O 1
ATOM 706 N N . ASP A 1 94 ? 26.904 8.560 -22.113 1.00 86.44 94 ASP A N 1
ATOM 707 C CA . ASP A 1 94 ? 27.994 9.399 -22.619 1.00 86.44 94 ASP A CA 1
ATOM 708 C C . ASP A 1 94 ? 28.698 10.252 -21.551 1.00 86.44 94 ASP A C 1
ATOM 710 O O . ASP A 1 94 ? 29.654 10.974 -21.853 1.00 86.44 94 ASP A O 1
ATOM 714 N N . GLN A 1 95 ? 28.268 10.197 -20.282 1.00 85.19 95 GLN A N 1
ATOM 715 C CA . GLN A 1 95 ? 28.755 11.122 -19.243 1.00 85.19 95 GLN A CA 1
ATOM 716 C C . GLN A 1 95 ? 30.278 11.076 -19.046 1.00 85.19 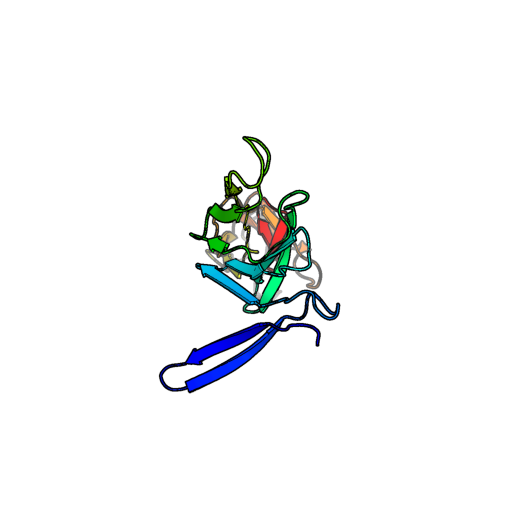95 GLN A C 1
ATOM 718 O O . GLN A 1 95 ? 30.874 12.049 -18.582 1.00 85.19 95 GLN A O 1
ATOM 723 N N . LYS A 1 96 ? 30.915 9.946 -19.381 1.00 88.19 96 LYS A N 1
ATOM 724 C CA . LYS A 1 96 ? 32.366 9.728 -19.254 1.00 88.19 96 LYS A CA 1
ATOM 725 C C . LYS A 1 96 ? 33.084 9.501 -20.593 1.00 88.19 96 LYS A C 1
ATOM 727 O O . LYS A 1 96 ? 34.254 9.124 -20.585 1.00 88.19 96 LYS A O 1
ATOM 732 N N . GLY A 1 97 ? 32.420 9.755 -21.718 1.00 87.75 97 GLY A N 1
ATOM 733 C CA . GLY A 1 97 ? 32.911 9.493 -23.075 1.00 87.75 97 GLY A CA 1
ATOM 734 C C . GLY A 1 97 ? 31.847 8.791 -23.918 1.00 87.75 97 GLY A C 1
ATOM 735 O O . GLY A 1 97 ? 30.942 8.200 -23.347 1.00 87.75 97 GLY A O 1
ATOM 736 N N . THR A 1 98 ? 31.966 8.850 -25.249 1.00 89.12 98 THR A N 1
ATOM 737 C CA . THR A 1 98 ? 31.003 8.225 -26.176 1.00 89.12 98 THR A CA 1
ATOM 738 C C . THR A 1 98 ? 30.800 6.740 -25.871 1.00 89.12 98 THR A C 1
ATOM 740 O O . THR A 1 98 ? 31.779 5.990 -25.858 1.00 89.12 98 THR A O 1
ATOM 743 N N . ASP A 1 99 ? 29.549 6.344 -25.636 1.00 85.94 99 ASP A N 1
ATOM 744 C CA . ASP A 1 99 ? 29.087 5.003 -25.275 1.00 85.94 99 ASP A CA 1
ATOM 745 C C . ASP A 1 99 ? 29.935 4.354 -24.161 1.00 85.94 99 ASP A C 1
ATOM 747 O O . ASP A 1 99 ? 30.251 3.161 -24.193 1.00 85.94 99 ASP A O 1
ATOM 751 N N . ALA A 1 100 ? 30.366 5.145 -23.169 1.00 88.62 100 ALA A N 1
ATOM 752 C CA . ALA A 1 100 ? 31.215 4.659 -22.077 1.00 88.62 100 ALA A CA 1
ATOM 753 C C . ALA A 1 100 ? 30.479 3.694 -21.132 1.00 88.62 100 ALA A C 1
ATOM 755 O O . ALA A 1 100 ? 31.118 2.911 -20.422 1.00 88.62 100 ALA A O 1
ATOM 756 N N . GLY A 1 101 ? 29.149 3.747 -21.133 1.00 87.31 101 GLY A N 1
ATOM 757 C CA . GLY A 1 101 ? 28.295 2.869 -20.359 1.00 87.31 101 GLY A CA 1
ATOM 758 C C . GLY A 1 101 ? 28.196 3.247 -18.878 1.00 87.31 101 GLY A C 1
ATOM 759 O O . GLY A 1 101 ? 29.114 3.791 -18.261 1.00 87.31 101 GLY A O 1
ATOM 760 N N . ALA A 1 102 ? 27.059 2.919 -18.275 1.00 87.12 102 ALA A N 1
ATOM 761 C CA . ALA A 1 102 ? 26.799 3.076 -16.851 1.00 87.12 102 ALA A CA 1
ATOM 762 C C . ALA A 1 102 ? 25.800 2.023 -16.343 1.00 87.12 102 ALA A C 1
ATOM 764 O O . ALA A 1 102 ? 25.192 1.276 -17.112 1.00 87.12 102 ALA A O 1
ATOM 765 N N . VAL A 1 103 ? 25.613 1.991 -15.024 1.00 88.88 103 VAL A N 1
ATOM 766 C CA . VAL A 1 103 ? 24.446 1.376 -14.384 1.00 88.88 103 VAL A CA 1
ATOM 767 C C . VAL A 1 103 ? 23.736 2.471 -13.607 1.00 88.88 103 VAL A C 1
ATOM 769 O O . VAL A 1 103 ? 24.343 3.114 -12.747 1.00 88.88 103 VAL A O 1
ATOM 772 N N . ARG A 1 104 ? 22.456 2.685 -13.905 1.00 85.75 104 ARG A N 1
ATOM 773 C CA . ARG A 1 104 ? 21.594 3.559 -13.110 1.00 85.75 104 ARG A CA 1
ATOM 774 C C . ARG A 1 104 ? 21.019 2.768 -11.956 1.00 85.75 104 ARG A C 1
ATOM 776 O O . ARG A 1 104 ? 20.536 1.657 -12.157 1.00 85.75 104 ARG A O 1
ATOM 783 N N . VAL A 1 105 ? 21.066 3.364 -10.772 1.00 88.94 105 VAL A N 1
ATOM 784 C CA . VAL A 1 105 ? 20.486 2.797 -9.557 1.00 88.94 105 VAL A CA 1
ATOM 785 C C . VAL A 1 105 ? 19.423 3.759 -9.057 1.00 88.94 105 VAL A C 1
ATOM 787 O O . VAL A 1 105 ? 19.721 4.932 -8.834 1.00 88.94 105 VAL A O 1
ATOM 790 N N . SER A 1 106 ? 18.196 3.275 -8.902 1.00 85.38 106 SER A N 1
ATOM 791 C CA . SER A 1 106 ? 17.086 4.057 -8.363 1.00 85.38 106 SER A CA 1
ATOM 792 C C . SER A 1 106 ? 16.454 3.322 -7.191 1.00 85.38 106 SER A C 1
ATOM 794 O O . SER A 1 106 ? 16.271 2.108 -7.252 1.00 85.38 106 SER A O 1
ATOM 796 N N . GLY A 1 107 ? 16.162 4.046 -6.113 1.00 84.06 107 GLY A N 1
ATOM 797 C CA . GLY A 1 107 ? 15.430 3.499 -4.975 1.00 84.06 107 GLY A CA 1
ATOM 798 C C . GLY A 1 107 ? 13.930 3.525 -5.238 1.00 84.06 107 GLY A C 1
ATOM 799 O O . GLY A 1 107 ? 13.424 4.437 -5.893 1.00 84.06 107 GLY A O 1
ATOM 800 N N . THR A 1 108 ? 13.217 2.542 -4.705 1.00 76.00 108 THR A N 1
ATOM 801 C CA . THR A 1 108 ? 11.753 2.501 -4.741 1.00 76.00 108 THR A CA 1
ATOM 802 C C . THR A 1 108 ? 11.185 2.843 -3.373 1.00 76.00 108 THR A C 1
ATOM 804 O O . THR A 1 108 ? 11.576 2.236 -2.381 1.00 76.00 108 THR A O 1
ATOM 807 N N . SER A 1 109 ? 10.235 3.776 -3.316 1.00 70.12 109 SER A N 1
ATOM 808 C CA . SER A 1 109 ? 9.297 3.877 -2.195 1.00 70.12 109 SER A CA 1
ATOM 809 C C . SER A 1 109 ? 8.021 3.133 -2.589 1.00 70.12 109 SER A C 1
ATOM 811 O O . SER A 1 109 ? 7.087 3.740 -3.116 1.00 70.12 109 SER A O 1
ATOM 813 N N . ASN A 1 110 ? 8.012 1.810 -2.441 1.00 72.44 110 ASN A N 1
ATOM 814 C CA . ASN A 1 110 ? 6.782 1.034 -2.544 1.00 72.44 110 ASN A CA 1
ATOM 815 C C . ASN A 1 110 ? 6.112 1.036 -1.171 1.00 72.44 110 ASN A C 1
ATOM 817 O O . ASN A 1 110 ? 6.641 0.475 -0.223 1.00 72.44 110 ASN A O 1
ATOM 821 N N . ASN A 1 111 ? 4.985 1.731 -1.076 1.00 82.19 111 ASN A N 1
ATOM 822 C CA . ASN A 1 111 ? 4.082 1.614 0.054 1.00 82.19 111 ASN A CA 1
ATOM 823 C C . ASN A 1 111 ? 2.791 0.980 -0.471 1.00 82.19 111 ASN A C 1
ATOM 825 O O . ASN A 1 111 ? 2.190 1.486 -1.423 1.00 82.19 111 ASN A O 1
ATOM 829 N N . ASN A 1 112 ? 2.398 -0.135 0.116 1.00 84.44 112 ASN A N 1
ATOM 830 C CA . ASN A 1 112 ? 1.196 -0.899 -0.134 1.00 84.44 112 ASN A CA 1
ATOM 831 C C . ASN A 1 112 ? 0.103 -0.434 0.847 1.00 84.44 112 ASN A C 1
ATOM 833 O O . ASN A 1 112 ? 0.408 -0.091 1.984 1.00 84.44 112 ASN A O 1
ATOM 837 N N . PRO A 1 113 ? -1.179 -0.418 0.439 1.00 88.56 113 PRO A N 1
ATOM 838 C CA . PRO A 1 113 ? -2.255 -0.085 1.358 1.00 88.56 113 PRO A CA 1
ATOM 839 C C . PRO A 1 113 ? -2.349 -1.126 2.482 1.00 88.56 113 PRO A C 1
ATOM 841 O O . PRO A 1 113 ? -2.113 -2.319 2.238 1.00 88.56 113 PRO A O 1
ATOM 844 N N . PRO A 1 114 ? -2.832 -0.725 3.669 1.00 94.56 114 PRO A N 1
ATOM 845 C CA . PRO A 1 114 ? -3.333 -1.658 4.660 1.00 94.56 114 PRO A CA 1
ATOM 846 C C . PRO A 1 114 ? -4.304 -2.680 4.053 1.00 94.56 114 PRO A C 1
ATOM 848 O O . PRO A 1 114 ? -5.054 -2.388 3.122 1.00 94.56 114 PRO A O 1
ATOM 851 N N . THR A 1 115 ? -4.323 -3.892 4.603 1.00 94.56 115 THR A N 1
ATOM 852 C CA . THR A 1 115 ? -5.125 -5.018 4.081 1.00 94.56 115 THR A CA 1
ATOM 853 C C . THR A 1 115 ? -6.132 -5.572 5.081 1.00 94.56 115 THR A C 1
ATOM 855 O O . THR A 1 115 ? -6.909 -6.470 4.757 1.00 94.56 115 THR A O 1
ATOM 858 N N . GLY A 1 116 ? -6.138 -5.053 6.306 1.00 95.75 116 GLY A N 1
ATOM 859 C CA . GLY A 1 116 ? -7.085 -5.480 7.319 1.00 95.75 116 GLY A CA 1
ATOM 860 C C . GLY A 1 116 ? -7.027 -4.625 8.570 1.00 95.75 116 GLY A C 1
ATOM 861 O O . GLY A 1 116 ? -6.012 -4.000 8.871 1.00 95.75 116 GLY A O 1
ATOM 862 N N . ILE A 1 117 ? -8.125 -4.642 9.317 1.00 97.19 117 ILE A N 1
ATOM 863 C CA . ILE A 1 117 ? -8.252 -4.006 10.627 1.00 97.19 117 ILE A CA 1
ATOM 864 C C . ILE A 1 117 ? -8.803 -5.052 11.591 1.00 97.19 117 ILE A C 1
ATOM 866 O O . ILE A 1 117 ? -9.758 -5.765 11.285 1.00 97.19 117 ILE A O 1
ATOM 870 N N . GLN A 1 118 ? -8.189 -5.149 12.760 1.00 97.19 118 GLN A N 1
ATOM 871 C CA . GLN A 1 118 ? -8.622 -5.988 13.867 1.00 97.19 118 GLN A CA 1
ATOM 872 C C . GLN A 1 118 ? -8.894 -5.109 15.083 1.00 97.19 118 GLN A C 1
ATOM 874 O O . GLN A 1 118 ? -8.268 -4.067 15.254 1.00 97.19 118 GLN A O 1
ATOM 879 N N . LEU A 1 119 ? -9.811 -5.546 15.940 1.00 97.62 119 LEU A N 1
ATOM 880 C CA . LEU A 1 119 ? -10.104 -4.910 17.219 1.00 97.62 119 LEU A CA 1
ATOM 881 C C . LEU A 1 119 ? -9.815 -5.919 18.335 1.00 97.62 119 LEU A C 1
ATOM 883 O O . LEU A 1 119 ? -10.294 -7.053 18.273 1.00 97.62 119 LEU A O 1
ATOM 887 N N . THR A 1 120 ? -9.036 -5.531 19.348 1.00 97.69 120 THR A N 1
ATOM 888 C CA . THR A 1 120 ? -8.589 -6.463 20.405 1.00 97.69 120 THR A CA 1
ATOM 889 C C . THR A 1 120 ? -9.725 -6.999 21.276 1.00 97.69 120 THR A C 1
ATOM 891 O O . THR A 1 120 ? -9.619 -8.098 21.820 1.00 97.69 120 THR A O 1
ATOM 894 N N . SER A 1 121 ? -10.818 -6.248 21.403 1.00 94.75 121 SER A N 1
ATOM 895 C CA . SER A 1 121 ? -12.040 -6.648 22.099 1.00 94.75 121 SER A CA 1
ATOM 896 C C . SER A 1 121 ? -13.234 -5.943 21.467 1.00 94.75 121 SER A C 1
ATOM 898 O O . SER A 1 121 ? -13.190 -4.742 21.234 1.00 94.75 121 SER A O 1
ATOM 900 N N . ALA A 1 122 ? -14.307 -6.687 21.201 1.00 92.25 122 ALA A N 1
ATOM 901 C CA . ALA A 1 122 ? -15.546 -6.169 20.614 1.00 92.25 122 ALA A CA 1
ATOM 902 C C . ALA A 1 122 ? -16.707 -6.113 21.627 1.00 92.25 122 ALA A C 1
ATOM 904 O O . ALA A 1 122 ? -17.869 -6.034 21.238 1.00 92.25 122 ALA A O 1
ATOM 905 N N . GLY A 1 123 ? -16.404 -6.211 22.926 1.00 95.31 123 GLY A N 1
ATOM 906 C CA . GLY A 1 123 ? -17.395 -6.210 23.999 1.00 95.31 123 GLY A CA 1
ATOM 907 C C . GLY A 1 123 ? -17.243 -5.008 24.923 1.00 95.31 123 GLY A C 1
ATOM 908 O O . GLY A 1 123 ? -16.131 -4.604 25.253 1.00 95.31 123 GLY A O 1
ATOM 909 N N . ILE A 1 124 ? -18.372 -4.480 25.384 1.00 96.25 124 ILE A N 1
ATOM 910 C CA . ILE A 1 124 ? -18.451 -3.501 26.467 1.00 96.25 124 ILE A CA 1
ATOM 911 C C . ILE A 1 124 ? -19.546 -3.946 27.437 1.00 96.25 124 ILE A C 1
ATOM 913 O O . ILE A 1 124 ? -20.585 -4.447 27.007 1.00 96.25 124 ILE A O 1
ATOM 917 N N . ALA A 1 125 ? -19.310 -3.811 28.743 1.00 97.25 125 ALA A N 1
ATOM 918 C CA . ALA A 1 125 ? -20.348 -4.086 29.729 1.00 97.25 125 ALA A CA 1
ATOM 919 C C . ALA A 1 125 ? -21.419 -2.990 29.667 1.00 97.25 125 ALA A C 1
ATOM 921 O O . ALA A 1 125 ? -21.090 -1.801 29.611 1.00 97.25 125 ALA A O 1
ATOM 922 N N . GLU A 1 126 ? -22.691 -3.377 29.714 1.00 96.44 126 GLU A N 1
ATOM 923 C CA . GLU A 1 126 ? -23.783 -2.424 29.912 1.00 96.44 126 GLU A CA 1
ATOM 924 C C . GLU A 1 126 ? -23.562 -1.587 31.181 1.00 96.44 126 GLU A C 1
ATOM 926 O O . GLU A 1 126 ? -22.829 -1.983 32.093 1.00 96.44 126 GLU A O 1
ATOM 931 N N . ASN A 1 127 ? -24.186 -0.412 31.241 1.00 97.19 127 ASN A N 1
ATOM 932 C CA . ASN A 1 127 ? -24.059 0.533 32.354 1.00 97.19 127 ASN A CA 1
ATOM 933 C C . ASN A 1 127 ? -22.630 1.056 32.608 1.00 97.19 127 ASN A C 1
ATOM 935 O O . ASN A 1 127 ? -22.410 1.811 33.560 1.00 97.19 127 ASN A O 1
ATOM 939 N N . SER A 1 128 ? -21.657 0.710 31.756 1.00 97.38 128 SER A N 1
ATOM 940 C CA . SER A 1 128 ? -20.326 1.313 31.798 1.00 97.38 128 SER A CA 1
ATOM 941 C C . SER A 1 128 ? -20.430 2.818 31.528 1.00 97.38 128 SER A C 1
ATOM 943 O O . SER A 1 128 ? -21.185 3.220 30.639 1.00 97.38 128 SER A O 1
ATOM 945 N N . PRO A 1 129 ? -19.685 3.669 32.257 1.00 97.75 129 PRO A N 1
ATOM 946 C CA . PRO A 1 129 ? -19.681 5.106 32.005 1.00 97.75 129 PRO A CA 1
ATOM 947 C C . PRO A 1 129 ? -19.293 5.433 30.558 1.00 97.75 129 PRO A C 1
ATOM 949 O O . PRO A 1 129 ? -18.494 4.716 29.954 1.00 97.75 129 PRO A O 1
ATOM 952 N N . ALA A 1 130 ? -19.783 6.554 30.027 1.00 96.12 130 ALA A N 1
ATOM 953 C CA . ALA A 1 130 ? -19.287 7.074 28.754 1.00 96.12 130 ALA A CA 1
A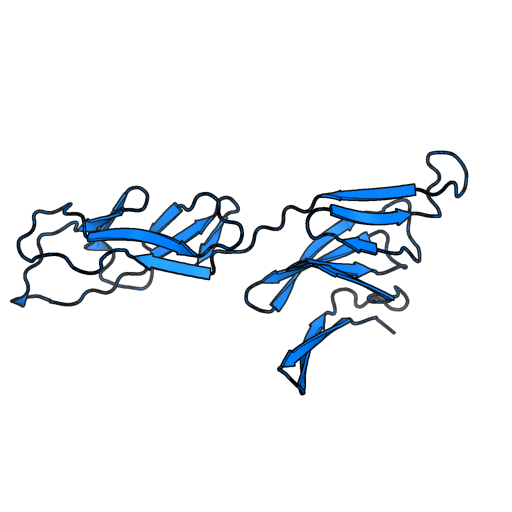TOM 954 C C . ALA A 1 130 ? -17.755 7.236 28.794 1.00 96.12 130 ALA A C 1
ATOM 956 O O . ALA A 1 130 ? -17.177 7.509 29.850 1.00 96.12 130 ALA A O 1
ATOM 957 N N . LEU A 1 131 ? -17.111 7.093 27.635 1.00 96.88 131 LEU A N 1
ATOM 958 C CA . LEU A 1 131 ? -15.656 7.030 27.452 1.00 96.88 131 LEU A CA 1
ATOM 959 C C . LEU A 1 131 ? -15.005 5.749 27.987 1.00 96.88 131 LEU A C 1
ATOM 961 O O . LEU A 1 131 ? -13.780 5.669 28.055 1.00 96.88 131 LEU A O 1
ATOM 965 N N . SER A 1 132 ? -15.797 4.729 28.324 1.00 97.62 132 SER A N 1
ATOM 966 C CA . SER A 1 132 ? -15.251 3.408 28.633 1.00 97.62 132 SER A CA 1
ATOM 967 C C . SER A 1 132 ? -14.631 2.786 27.383 1.00 97.62 132 SER A C 1
ATOM 969 O O . SER A 1 132 ? -15.274 2.717 26.329 1.00 97.62 132 SER A O 1
ATOM 971 N N . THR A 1 133 ? -13.383 2.340 27.522 1.00 97.88 133 THR A N 1
ATOM 972 C CA . THR A 1 133 ? -12.606 1.658 26.484 1.00 97.88 133 THR A CA 1
ATOM 973 C C . THR A 1 133 ? -13.233 0.319 26.112 1.00 97.88 133 THR A C 1
ATOM 975 O O . THR A 1 133 ? -13.618 -0.457 26.985 1.00 97.88 133 THR A O 1
ATOM 978 N N . ILE A 1 134 ? -13.287 0.044 24.811 1.00 97.94 134 ILE A N 1
ATOM 979 C CA . ILE A 1 134 ? -13.794 -1.210 24.240 1.00 97.94 134 ILE A CA 1
ATOM 980 C C . ILE A 1 134 ? -12.627 -2.104 23.827 1.00 97.94 134 ILE A C 1
ATOM 982 O O . ILE A 1 134 ? -12.580 -3.277 24.192 1.00 97.94 134 ILE A O 1
ATOM 986 N N . GLY A 1 135 ? -11.664 -1.530 23.110 1.00 97.94 135 GLY A N 1
ATOM 987 C CA . GLY A 1 135 ? -10.485 -2.223 22.613 1.00 97.94 135 GLY A CA 1
ATOM 988 C C . GLY A 1 135 ? -9.619 -1.302 21.764 1.00 97.94 135 GLY A C 1
ATOM 989 O O . GLY A 1 135 ? -9.976 -0.152 21.514 1.00 97.94 135 GLY A O 1
ATOM 990 N N . ASP A 1 136 ? -8.498 -1.837 21.306 1.00 98.31 136 ASP A N 1
ATOM 991 C CA . ASP A 1 136 ? -7.544 -1.145 20.449 1.00 98.31 136 ASP A CA 1
ATOM 992 C C . ASP A 1 136 ? -7.594 -1.728 19.039 1.00 98.31 136 ASP A C 1
ATOM 994 O O . ASP A 1 136 ? -7.739 -2.941 18.856 1.00 98.31 136 ASP A O 1
ATOM 998 N N . PHE A 1 137 ? -7.463 -0.862 18.042 1.00 98.38 137 PHE A N 1
ATOM 999 C CA . PHE A 1 137 ? -7.308 -1.249 16.656 1.00 98.38 137 PHE A CA 1
ATOM 1000 C C . PHE A 1 137 ? -5.869 -1.672 16.366 1.00 98.38 137 PHE A C 1
ATOM 1002 O O . PHE A 1 137 ? -4.901 -1.070 16.849 1.00 98.38 137 PHE A O 1
ATOM 1009 N N . ILE A 1 138 ? -5.757 -2.711 15.544 1.00 97.69 138 ILE A N 1
ATOM 1010 C CA . ILE A 1 138 ? -4.513 -3.220 14.980 1.00 97.69 138 ILE A CA 1
ATOM 1011 C C . ILE A 1 138 ? -4.712 -3.346 13.474 1.00 97.69 138 ILE A C 1
ATOM 1013 O O . ILE A 1 138 ? -5.657 -3.995 13.022 1.00 97.69 138 ILE A O 1
ATOM 1017 N N . THR A 1 139 ? -3.802 -2.763 12.706 1.00 98.06 139 THR A N 1
ATOM 1018 C CA . THR A 1 139 ? -3.820 -2.830 11.247 1.00 98.06 139 THR A CA 1
ATOM 1019 C C . THR A 1 139 ? -2.904 -3.930 10.739 1.00 98.06 139 THR A C 1
ATOM 1021 O O . THR A 1 139 ? -1.801 -4.132 11.246 1.00 98.06 139 THR A O 1
ATOM 1024 N N . VAL A 1 140 ? -3.377 -4.657 9.728 1.00 96.00 140 VAL A N 1
ATOM 1025 C CA . VAL A 1 140 ? -2.570 -5.599 8.956 1.00 96.00 140 VAL A CA 1
ATOM 1026 C C . VAL A 1 140 ? -2.000 -4.848 7.765 1.00 96.00 140 VAL A C 1
ATOM 1028 O O . VAL A 1 140 ? -2.705 -4.572 6.795 1.00 96.00 140 VAL A O 1
ATOM 1031 N N . ASP A 1 141 ? -0.720 -4.527 7.853 1.00 92.44 141 ASP A N 1
ATOM 1032 C CA . ASP A 1 141 ? 0.035 -3.827 6.824 1.00 92.44 141 ASP A CA 1
ATOM 1033 C C . ASP A 1 141 ? 1.361 -4.558 6.609 1.00 92.44 141 ASP A C 1
ATOM 1035 O O . ASP A 1 141 ? 2.047 -4.918 7.571 1.00 92.44 141 ASP A O 1
ATOM 1039 N N . ARG A 1 142 ? 1.687 -4.834 5.347 1.00 87.25 142 ARG A N 1
ATOM 1040 C CA . ARG A 1 142 ? 2.907 -5.550 4.973 1.00 87.25 142 ARG A CA 1
ATOM 1041 C C . ARG A 1 142 ? 4.148 -4.673 5.140 1.00 87.25 142 ARG A C 1
ATOM 1043 O O . ARG A 1 142 ? 5.202 -5.216 5.475 1.00 87.25 142 ARG A O 1
ATOM 1050 N N . ASP A 1 143 ? 4.022 -3.369 4.929 1.00 87.44 143 ASP A N 1
ATOM 1051 C CA . ASP A 1 143 ? 5.123 -2.416 5.076 1.00 87.44 143 ASP A CA 1
ATOM 1052 C C . ASP A 1 143 ? 5.288 -1.969 6.532 1.00 87.44 143 ASP A C 1
ATOM 1054 O O . ASP A 1 143 ? 6.360 -1.518 6.946 1.00 87.44 143 ASP A O 1
ATOM 1058 N N . GLY A 1 144 ? 4.251 -2.180 7.347 1.00 88.88 144 GLY A N 1
ATOM 1059 C CA . GLY A 1 144 ? 4.227 -1.798 8.750 1.00 88.88 144 GLY A CA 1
ATOM 1060 C C . GLY A 1 144 ? 4.000 -0.296 8.897 1.00 88.88 144 GLY A C 1
ATOM 1061 O O . GLY A 1 144 ? 3.071 0.247 8.319 1.00 88.88 144 GLY A O 1
ATOM 1062 N N . GLY A 1 145 ? 4.821 0.376 9.705 1.00 90.00 145 GLY A N 1
ATOM 1063 C CA . GLY A 1 145 ? 4.696 1.822 9.918 1.00 90.00 145 GLY A CA 1
ATOM 1064 C C . GLY A 1 145 ? 3.623 2.221 10.934 1.00 90.00 145 GLY A C 1
ATOM 1065 O O . GLY A 1 145 ? 3.173 1.402 11.741 1.00 90.00 145 GLY A O 1
ATOM 1066 N N . THR A 1 146 ? 3.292 3.515 10.956 1.00 94.56 146 THR A N 1
ATOM 1067 C CA . THR A 1 146 ? 2.251 4.057 11.838 1.00 94.56 146 THR A CA 1
ATOM 1068 C C . THR A 1 146 ? 0.924 4.103 11.097 1.00 94.56 146 THR A C 1
ATOM 1070 O O . THR A 1 146 ? 0.866 4.445 9.920 1.00 94.56 146 THR A O 1
ATOM 1073 N N . HIS A 1 147 ? -0.162 3.819 11.817 1.00 97.94 147 HIS A N 1
ATOM 1074 C CA . HIS A 1 147 ? -1.513 3.895 11.274 1.00 97.94 147 HIS A CA 1
ATOM 1075 C C . HIS A 1 147 ? -2.365 4.867 12.072 1.00 97.94 147 HIS A C 1
ATOM 1077 O O . HIS A 1 147 ? -2.354 4.878 13.307 1.00 97.94 147 HIS A O 1
ATOM 1083 N N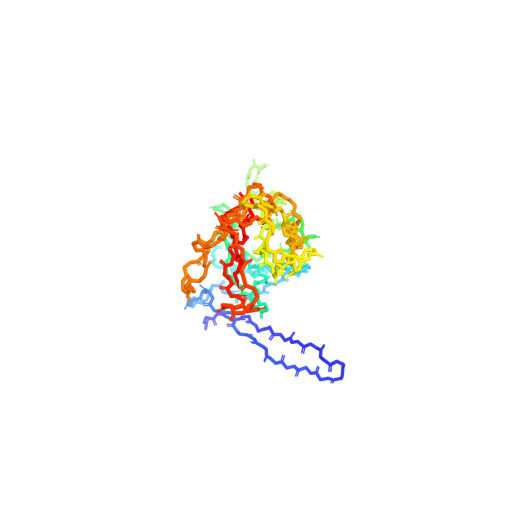 . SER A 1 148 ? -3.142 5.667 11.351 1.00 98.19 148 SER A N 1
ATOM 1084 C CA . SER A 1 148 ? -4.178 6.526 11.918 1.00 98.19 148 SER A CA 1
ATOM 1085 C C . SER A 1 148 ? -5.556 5.904 11.708 1.00 98.19 148 SER A C 1
ATOM 1087 O O . SER A 1 148 ? -5.797 5.241 10.699 1.00 98.19 148 SER A O 1
ATOM 1089 N N . TYR A 1 149 ? -6.459 6.111 12.667 1.00 98.44 149 TYR A N 1
ATOM 1090 C CA . TYR A 1 149 ? -7.791 5.511 12.664 1.00 98.44 149 TYR A CA 1
ATOM 1091 C C . TYR A 1 149 ? -8.873 6.586 12.716 1.00 98.44 149 TYR A C 1
ATOM 1093 O O . TYR A 1 149 ? -8.754 7.573 13.444 1.00 98.44 149 TYR A O 1
ATOM 1101 N N . SER A 1 150 ? -9.944 6.398 11.949 1.00 97.81 150 SER A N 1
ATOM 1102 C CA . SER A 1 150 ? -11.087 7.317 11.925 1.00 97.81 150 SER A CA 1
ATOM 1103 C C . SER A 1 150 ? -12.399 6.586 11.654 1.00 97.81 150 SER A C 1
ATOM 1105 O O . SER A 1 150 ? -12.404 5.502 11.072 1.00 97.81 150 SER A O 1
ATOM 1107 N N . MET A 1 151 ? -13.519 7.181 12.071 1.00 97.25 151 MET A N 1
ATOM 1108 C CA . MET A 1 151 ? -14.846 6.668 11.724 1.00 97.25 151 MET A CA 1
ATOM 1109 C C . MET A 1 151 ? -15.115 6.903 10.236 1.00 97.25 151 MET A C 1
ATOM 1111 O O . MET A 1 151 ? -15.117 8.044 9.770 1.00 97.25 151 MET A O 1
ATOM 1115 N N . ALA A 1 152 ? -15.356 5.825 9.495 1.00 96.69 152 ALA A N 1
ATOM 1116 C CA . ALA A 1 152 ? -15.691 5.869 8.078 1.00 96.69 152 ALA A CA 1
ATOM 1117 C C . ALA A 1 152 ? -17.213 5.978 7.886 1.00 96.69 152 ALA A C 1
ATOM 1119 O O . ALA A 1 152 ? -17.972 5.361 8.633 1.00 96.69 152 ALA A O 1
ATOM 1120 N N . PRO A 1 153 ? -17.708 6.721 6.884 1.00 93.50 153 PRO A N 1
ATOM 1121 C CA . PRO A 1 153 ? -19.143 6.885 6.674 1.00 93.50 153 PRO A CA 1
ATOM 1122 C C . PRO A 1 153 ? -19.828 5.582 6.223 1.00 93.50 153 PRO A C 1
ATOM 1124 O O . PRO A 1 153 ? -19.206 4.672 5.667 1.00 93.50 153 PRO A O 1
ATOM 1127 N N . GLY A 1 154 ? -21.154 5.531 6.377 1.00 90.31 154 GLY A N 1
ATOM 1128 C CA . GLY A 1 154 ? -21.995 4.469 5.807 1.00 90.31 154 GLY A CA 1
ATOM 1129 C C . GLY A 1 154 ? -22.610 3.495 6.812 1.00 90.31 154 GLY A C 1
ATOM 1130 O O . GLY A 1 154 ? -23.260 2.546 6.384 1.00 90.31 154 GLY A O 1
ATOM 1131 N N . VAL A 1 155 ? -22.454 3.734 8.117 1.00 93.62 155 VAL A N 1
ATOM 1132 C CA . VAL A 1 155 ? -23.169 3.014 9.184 1.00 93.62 155 VAL A CA 1
ATOM 1133 C C . VAL A 1 155 ? -23.679 3.991 10.244 1.00 93.62 155 VAL A C 1
ATOM 1135 O O . VAL A 1 155 ? -23.088 5.053 10.442 1.00 93.62 155 VAL A O 1
ATOM 1138 N N . ASN A 1 156 ? -24.788 3.640 10.900 1.00 91.56 156 ASN A N 1
ATOM 1139 C CA . ASN A 1 156 ? -25.516 4.558 11.781 1.00 91.56 156 ASN A CA 1
ATOM 1140 C C . ASN A 1 156 ? -24.938 4.646 13.201 1.00 91.56 156 ASN A C 1
ATOM 1142 O O . ASN A 1 156 ? -25.109 5.676 13.843 1.00 91.56 156 ASN A O 1
ATOM 1146 N N . ASP A 1 157 ? -24.262 3.604 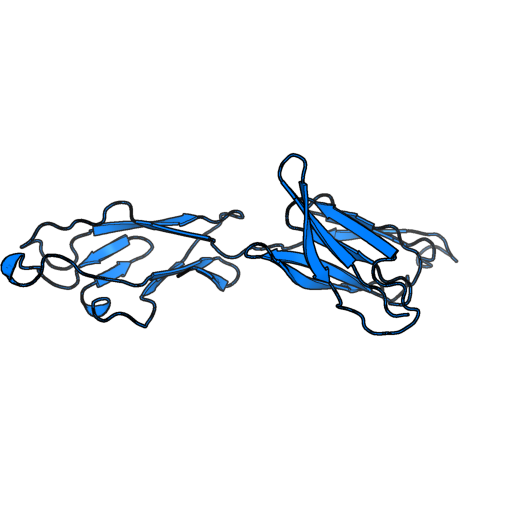13.696 1.00 96.75 157 ASP A N 1
ATOM 1147 C CA . ASP A 1 157 ? -23.871 3.559 15.113 1.00 96.75 157 ASP A CA 1
ATOM 1148 C C . ASP A 1 157 ? -22.546 4.273 15.403 1.00 96.75 157 ASP A C 1
ATOM 1150 O O . ASP A 1 157 ? -22.176 4.394 16.566 1.00 96.75 157 ASP A O 1
ATOM 1154 N N . ASN A 1 158 ? -21.833 4.775 14.386 1.00 96.88 158 ASN A N 1
ATOM 1155 C CA . ASN A 1 158 ? -20.537 5.442 14.564 1.00 96.88 158 ASN A CA 1
ATOM 1156 C C . ASN A 1 158 ? -20.579 6.581 15.598 1.00 96.88 158 ASN A C 1
ATOM 1158 O O . ASN A 1 158 ? -19.605 6.762 16.321 1.00 96.88 158 ASN A O 1
ATOM 1162 N N . ASP A 1 159 ? -21.698 7.304 15.709 1.00 96.38 159 ASP A N 1
ATOM 1163 C CA . ASP A 1 159 ? -21.862 8.420 16.653 1.00 96.38 159 ASP A CA 1
ATOM 1164 C C . ASP A 1 159 ? -21.909 7.968 18.132 1.00 96.38 159 ASP A C 1
ATOM 1166 O O . ASP A 1 159 ? -21.703 8.771 19.047 1.00 96.38 159 ASP A O 1
ATOM 1170 N N . LEU A 1 160 ? -22.141 6.674 18.387 1.00 97.50 160 LEU A N 1
ATOM 1171 C CA . LEU A 1 160 ? -22.137 6.067 19.727 1.00 97.50 160 LEU A CA 1
ATOM 1172 C C . LEU A 1 160 ? -20.721 5.723 20.217 1.00 97.50 160 LEU A C 1
ATOM 1174 O O . LEU A 1 160 ? -20.541 5.254 21.347 1.00 97.50 160 LEU A O 1
ATOM 1178 N N . PHE A 1 161 ? -19.711 5.955 19.377 1.00 97.94 161 PHE A N 1
ATOM 1179 C CA . PHE A 1 161 ? -18.328 5.596 19.636 1.00 97.94 161 PHE A CA 1
ATOM 1180 C C . PHE A 1 161 ? -17.372 6.720 19.236 1.00 97.94 161 PHE A C 1
ATOM 1182 O O . PHE A 1 161 ? -17.681 7.608 18.446 1.00 97.94 161 PHE A O 1
ATOM 1189 N N . GLN A 1 162 ? -16.165 6.673 19.785 1.00 97.88 162 GLN A N 1
ATOM 1190 C CA . GLN A 1 162 ? -15.081 7.572 19.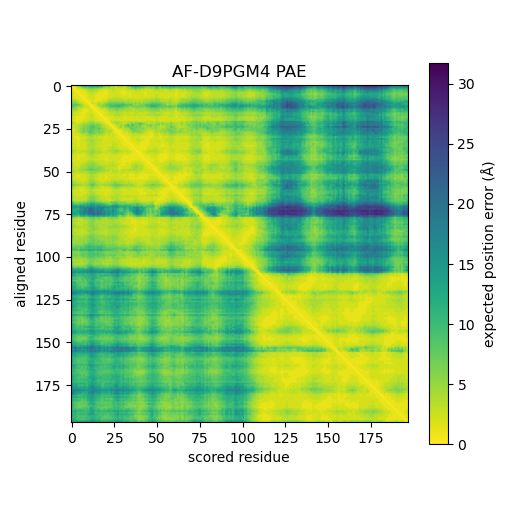418 1.00 97.88 162 GLN A CA 1
ATOM 1191 C C . GLN A 1 162 ? -13.756 6.821 19.361 1.00 97.88 162 GLN A C 1
ATOM 1193 O O . GLN A 1 162 ? -13.569 5.810 20.041 1.00 97.88 162 GLN A O 1
ATOM 1198 N N . ILE A 1 163 ? -12.830 7.353 18.569 1.00 98.31 163 ILE A N 1
ATOM 1199 C CA . ILE A 1 163 ? -11.474 6.826 18.439 1.00 98.31 163 ILE A CA 1
ATOM 1200 C C . ILE A 1 163 ? -10.495 7.860 18.991 1.00 98.31 163 ILE A C 1
ATOM 1202 O O . ILE A 1 163 ? -10.542 9.029 18.609 1.00 98.31 163 ILE A O 1
ATOM 1206 N N . SER A 1 164 ? -9.607 7.431 19.886 1.00 97.31 164 SER A N 1
ATOM 1207 C CA . SER A 1 164 ? -8.501 8.237 20.405 1.00 97.31 164 SER A CA 1
ATOM 1208 C C . SER A 1 164 ? -7.193 7.482 20.202 1.00 97.31 164 SER A C 1
ATOM 1210 O O . SER A 1 164 ? -6.950 6.473 20.861 1.00 97.31 164 SER A O 1
ATOM 1212 N N . GLY A 1 165 ? -6.344 7.957 19.287 1.00 97.38 165 GLY A N 1
ATOM 1213 C CA . GLY A 1 165 ? -5.184 7.187 18.832 1.00 97.38 165 GLY A CA 1
ATOM 1214 C C . GLY A 1 165 ? -5.649 5.941 18.081 1.00 97.38 165 GLY A C 1
ATOM 1215 O O . GLY A 1 165 ? -6.300 6.059 17.047 1.00 97.38 165 GLY A O 1
ATOM 1216 N N . ASN A 1 166 ? -5.355 4.761 18.622 1.00 97.75 166 ASN A N 1
ATOM 1217 C CA . ASN A 1 166 ? -5.879 3.486 18.136 1.00 97.75 166 ASN A CA 1
ATOM 1218 C C . ASN A 1 166 ? -6.955 2.884 19.055 1.00 97.75 166 ASN A C 1
ATOM 1220 O O . ASN A 1 166 ? -7.400 1.776 18.794 1.00 97.75 166 ASN A O 1
ATOM 1224 N N . THR A 1 167 ? -7.398 3.575 20.106 1.00 98.19 167 THR A N 1
ATOM 1225 C CA . THR A 1 167 ? -8.367 3.030 21.066 1.00 98.19 167 THR A CA 1
ATOM 1226 C C . THR A 1 167 ? -9.797 3.418 20.702 1.00 98.19 167 THR A C 1
ATOM 1228 O O . THR A 1 167 ? -10.101 4.602 20.534 1.00 98.19 167 THR A O 1
ATOM 1231 N N . LEU A 1 168 ? -10.692 2.432 20.648 1.00 98.50 168 LEU A N 1
ATOM 1232 C CA . LEU A 1 168 ? -12.139 2.610 20.551 1.00 98.50 168 LEU A CA 1
ATOM 1233 C C . LEU A 1 168 ? -12.752 2.770 21.949 1.00 98.50 168 LEU A C 1
ATOM 1235 O O . LEU A 1 168 ? -12.499 1.963 22.849 1.00 98.50 168 LEU A O 1
ATOM 1239 N N . ALA A 1 169 ? -13.612 3.769 22.121 1.00 98.06 169 ALA A N 1
ATOM 1240 C CA . ALA A 1 169 ? -14.376 3.988 23.345 1.00 98.06 169 ALA A CA 1
ATOM 1241 C C . ALA A 1 169 ? -15.839 4.334 23.045 1.00 98.06 169 ALA A C 1
ATOM 1243 O O . ALA A 1 169 ? -16.165 4.848 21.976 1.00 98.06 169 ALA A O 1
ATOM 1244 N N . SER A 1 170 ? -16.716 4.073 24.010 1.00 98.00 170 SER A N 1
ATOM 1245 C CA . SER A 1 170 ? -18.124 4.492 23.973 1.00 98.00 170 SER A CA 1
ATOM 1246 C C . SER A 1 170 ? -18.274 6.005 24.179 1.00 98.00 170 SER A C 1
ATOM 1248 O O . SER A 1 170 ? -17.507 6.608 24.926 1.00 98.00 170 SER A O 1
ATOM 1250 N N . THR A 1 171 ? -19.278 6.638 23.569 1.00 97.81 171 THR A N 1
ATOM 1251 C CA . THR A 1 171 ? -19.674 8.034 23.875 1.00 97.81 171 THR A CA 1
ATOM 1252 C C . THR A 1 171 ? -20.920 8.105 24.760 1.00 97.81 171 THR A C 1
ATOM 1254 O O . THR A 1 171 ? -21.237 9.160 25.311 1.00 97.81 171 THR A O 1
ATOM 1257 N N . VAL A 1 172 ? -21.600 6.971 24.938 1.00 97.50 172 VAL A N 1
ATOM 1258 C CA . VAL A 1 172 ? -22.847 6.819 25.692 1.00 97.50 172 VAL A CA 1
ATOM 1259 C C . VAL A 1 172 ? -22.743 5.682 26.710 1.00 97.50 172 VAL A C 1
ATOM 1261 O O . VAL A 1 172 ? -21.803 4.893 26.688 1.00 97.50 172 VAL A O 1
ATOM 1264 N N . ILE A 1 173 ? -23.732 5.598 27.598 1.00 98.00 173 ILE A N 1
ATOM 1265 C CA . ILE A 1 173 ? -23.944 4.436 28.465 1.00 98.00 173 ILE A CA 1
ATOM 1266 C C . ILE A 1 173 ? -24.893 3.490 27.727 1.00 98.00 173 ILE A C 1
ATOM 1268 O O . ILE A 1 173 ? -26.004 3.895 27.383 1.00 98.00 173 ILE A O 1
ATOM 1272 N N . PHE A 1 174 ? -24.458 2.256 27.473 1.00 97.44 174 PHE A N 1
ATOM 1273 C CA . PHE A 1 174 ? -25.284 1.251 26.802 1.00 97.44 174 PHE A CA 1
ATOM 1274 C C . PHE A 1 174 ? -26.210 0.526 27.782 1.00 97.44 174 PHE A C 1
ATOM 1276 O O . PHE A 1 174 ? -25.810 0.208 28.904 1.00 97.44 174 PHE A O 1
ATOM 1283 N N . ASP A 1 175 ? -27.416 0.237 27.305 1.00 97.19 175 ASP A N 1
ATOM 1284 C CA . ASP A 1 175 ? -28.466 -0.539 27.966 1.00 97.19 175 ASP A CA 1
ATOM 1285 C C . ASP A 1 175 ? -28.733 -1.784 27.105 1.00 97.19 175 ASP A C 1
ATOM 1287 O O . ASP A 1 175 ? -29.043 -1.663 25.913 1.00 97.19 175 ASP A O 1
ATOM 1291 N N . TYR A 1 176 ? -28.539 -2.976 27.676 1.00 96.00 176 TYR A N 1
ATOM 1292 C CA . TYR A 1 176 ? -28.583 -4.230 26.921 1.00 96.00 176 TYR A CA 1
ATOM 1293 C C . TYR A 1 176 ? -29.982 -4.512 26.361 1.00 96.00 176 TYR A C 1
ATOM 1295 O O . TYR A 1 176 ? -30.116 -5.000 25.233 1.00 96.00 176 TYR A O 1
ATOM 1303 N N . GLU A 1 177 ? -31.027 -4.163 27.111 1.00 97.25 177 GLU A N 1
ATOM 1304 C CA . GLU A 1 177 ? -32.423 -4.311 26.707 1.00 97.25 177 GLU A CA 1
ATOM 1305 C C . GLU A 1 177 ? -32.795 -3.387 25.539 1.00 97.25 177 GLU A C 1
ATOM 1307 O O . GLU A 1 177 ? -33.674 -3.730 24.743 1.00 97.25 177 GLU A O 1
ATOM 1312 N N . ALA A 1 178 ? -32.125 -2.238 25.410 1.00 94.44 178 ALA A N 1
ATOM 1313 C CA . ALA A 1 178 ? -32.321 -1.304 24.302 1.00 94.44 178 ALA A CA 1
ATOM 1314 C C . ALA A 1 178 ? -31.582 -1.742 23.026 1.00 94.44 178 ALA A C 1
ATOM 1316 O O . ALA A 1 178 ? -32.071 -1.511 21.917 1.00 94.44 178 ALA A O 1
ATOM 1317 N N . GLY A 1 179 ? -30.425 -2.393 23.172 1.00 94.00 179 GLY A N 1
ATOM 1318 C CA . GLY A 1 179 ? -29.644 -2.913 22.057 1.00 94.00 179 G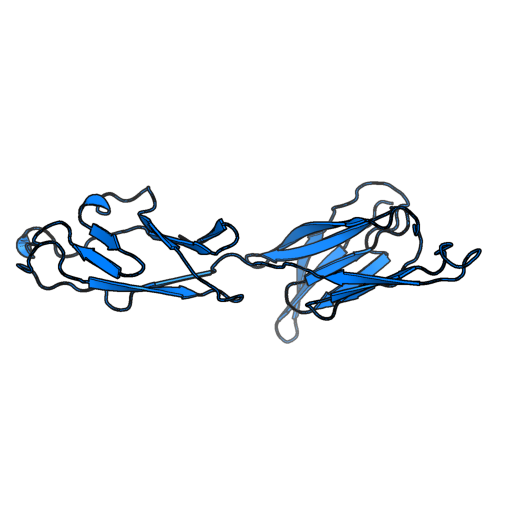LY A CA 1
ATOM 1319 C C . GLY A 1 179 ? -28.387 -3.651 22.512 1.00 94.00 179 GLY A C 1
ATOM 1320 O O . GLY A 1 179 ? -27.601 -3.144 23.311 1.00 94.00 179 GLY A O 1
ATOM 1321 N N . SER A 1 180 ? -28.164 -4.840 21.952 1.00 94.94 180 SER A N 1
ATOM 1322 C CA . SER A 1 180 ? -27.040 -5.719 22.312 1.00 94.94 180 SER A CA 1
ATOM 1323 C C . SER A 1 180 ? -25.984 -5.878 21.214 1.00 94.94 180 SER A C 1
ATOM 1325 O O . SER A 1 180 ? -24.980 -6.556 21.426 1.00 94.94 180 SER A O 1
ATOM 1327 N N . GLN A 1 181 ? -26.199 -5.276 20.041 1.00 95.94 181 GLN A N 1
ATOM 1328 C CA . GLN A 1 181 ? -25.283 -5.319 18.901 1.00 95.94 181 GLN A CA 1
ATOM 1329 C C . GLN A 1 181 ? -25.285 -3.973 18.183 1.00 95.94 181 GLN A C 1
ATOM 1331 O O . GLN A 1 181 ? -26.347 -3.405 17.940 1.00 95.94 181 GLN A O 1
ATOM 1336 N N . TYR A 1 182 ? -24.093 -3.511 17.821 1.00 95.94 182 TYR A N 1
ATOM 1337 C CA . TYR A 1 182 ? -23.858 -2.234 17.155 1.00 95.94 182 TYR A CA 1
ATOM 1338 C C . TYR A 1 182 ? -22.831 -2.444 16.047 1.00 95.94 182 TYR A C 1
ATOM 1340 O O . TYR A 1 182 ? -21.927 -3.272 16.185 1.00 95.94 182 TYR A O 1
ATOM 1348 N N . THR A 1 183 ? -22.968 -1.714 14.946 1.00 96.12 183 THR A N 1
ATOM 1349 C CA . THR A 1 183 ? -22.076 -1.817 13.789 1.00 96.12 183 THR A CA 1
ATOM 1350 C C . THR A 1 183 ? -21.364 -0.497 13.548 1.00 96.12 183 THR A C 1
ATOM 1352 O O . THR A 1 183 ? -21.996 0.519 13.271 1.00 96.12 183 THR A O 1
ATOM 1355 N N . ILE A 1 184 ? -20.034 -0.539 13.572 1.00 96.25 184 ILE A N 1
ATOM 1356 C CA . ILE A 1 184 ? -19.176 0.591 13.212 1.00 96.25 184 ILE A CA 1
ATOM 1357 C C . ILE A 1 184 ? -18.417 0.299 11.923 1.00 96.25 184 ILE A C 1
ATOM 1359 O O . ILE A 1 184 ? -18.225 -0.858 11.545 1.00 96.25 184 ILE A O 1
ATOM 1363 N N . ARG A 1 185 ? -17.953 1.361 11.271 1.00 97.25 185 ARG A N 1
ATOM 1364 C CA . ARG A 1 185 ? -17.046 1.276 10.129 1.00 97.25 185 ARG A CA 1
ATOM 1365 C C . ARG A 1 185 ? -15.851 2.169 10.400 1.00 97.25 185 ARG A C 1
ATOM 1367 O O . ARG A 1 185 ? -16.015 3.337 10.750 1.00 97.25 185 ARG A O 1
ATOM 1374 N N . VAL A 1 186 ? -14.656 1.617 10.245 1.00 97.81 186 VAL A N 1
ATOM 1375 C CA . VAL A 1 186 ? -13.411 2.260 10.665 1.00 97.81 186 VAL A CA 1
ATOM 1376 C C . VAL A 1 186 ? -12.446 2.255 9.499 1.00 97.81 186 VAL A C 1
ATOM 1378 O O . VAL A 1 186 ? -12.239 1.218 8.887 1.00 97.81 186 VAL A O 1
ATOM 1381 N N . ARG A 1 187 ? -11.838 3.407 9.222 1.00 98.19 187 ARG A N 1
ATOM 1382 C CA . ARG A 1 187 ? -10.723 3.530 8.286 1.00 98.19 187 ARG A CA 1
ATOM 1383 C C . ARG A 1 187 ? -9.414 3.455 9.044 1.00 98.19 187 ARG A C 1
ATOM 1385 O O . ARG A 1 187 ? -9.238 4.212 10.000 1.00 98.19 187 ARG A O 1
ATOM 1392 N N . SER A 1 188 ? -8.495 2.623 8.570 1.00 98.38 188 SER A N 1
ATOM 1393 C CA . SER A 1 188 ? -7.079 2.710 8.911 1.00 98.38 188 SER A CA 1
ATOM 1394 C C . SER A 1 188 ? -6.302 3.268 7.728 1.00 98.38 188 SER A C 1
ATOM 1396 O O . SER A 1 188 ? -6.455 2.762 6.619 1.00 98.38 188 SER A O 1
ATOM 1398 N N . THR A 1 189 ? -5.491 4.294 7.969 1.00 97.44 189 THR A N 1
ATOM 1399 C CA . THR A 1 189 ? -4.675 4.967 6.952 1.00 97.44 189 THR A CA 1
ATOM 1400 C C . THR A 1 189 ? -3.206 4.909 7.355 1.00 97.44 189 THR A C 1
ATOM 1402 O O . THR A 1 189 ? -2.886 5.239 8.502 1.00 97.44 189 THR A O 1
ATOM 1405 N N . ASP A 1 190 ? -2.339 4.513 6.429 1.00 95.62 190 ASP A N 1
ATOM 1406 C CA . ASP A 1 190 ? -0.884 4.497 6.607 1.00 95.62 190 ASP A CA 1
ATOM 1407 C C . ASP A 1 190 ? -0.244 5.893 6.457 1.00 95.62 190 ASP A C 1
ATOM 1409 O O . ASP A 1 190 ? -0.912 6.897 6.182 1.00 95.62 190 ASP A O 1
ATOM 1413 N N . ASP A 1 191 ? 1.077 5.958 6.630 1.00 91.62 191 ASP A N 1
ATOM 1414 C CA . ASP A 1 191 ? 1.864 7.192 6.522 1.00 91.62 191 ASP A CA 1
ATOM 1415 C C . ASP A 1 191 ? 1.922 7.763 5.085 1.00 91.62 191 ASP A C 1
ATOM 1417 O O . ASP A 1 191 ? 2.218 8.949 4.901 1.00 91.62 191 ASP A O 1
ATOM 1421 N N . ALA A 1 192 ? 1.620 6.957 4.060 1.00 89.50 192 ALA A N 1
ATOM 1422 C CA . ALA A 1 192 ? 1.540 7.386 2.661 1.00 89.50 192 ALA A CA 1
ATOM 1423 C C . ALA A 1 192 ? 0.128 7.846 2.247 1.00 89.50 192 ALA A C 1
ATOM 1425 O O . ALA A 1 192 ? -0.059 8.350 1.136 1.00 89.50 192 ALA A O 1
ATOM 1426 N N . GLY A 1 193 ? -0.864 7.713 3.132 1.00 91.06 193 GLY A N 1
ATOM 1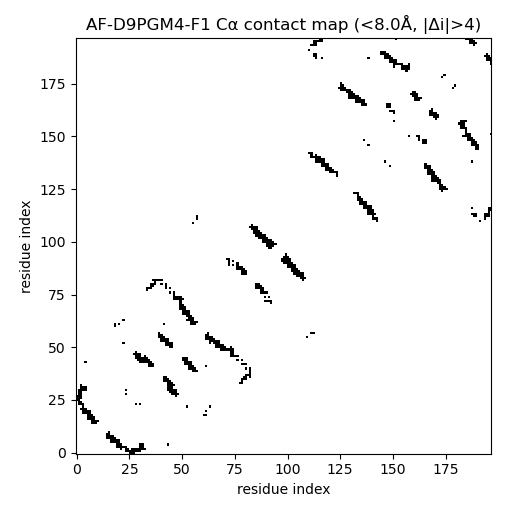427 C CA . GLY A 1 193 ? -2.252 8.090 2.888 1.00 91.06 193 GLY A CA 1
ATOM 1428 C C . GLY A 1 193 ? -3.098 7.011 2.204 1.00 91.06 193 GLY A C 1
ATOM 1429 O O . GLY A 1 193 ? -4.245 7.300 1.842 1.00 91.06 193 GLY A O 1
ATOM 1430 N N . LEU A 1 194 ? -2.578 5.795 2.014 1.00 90.88 194 LEU A N 1
ATOM 1431 C CA . LEU A 1 194 ? -3.377 4.659 1.548 1.00 90.88 194 LEU A CA 1
ATOM 1432 C C . LEU A 1 194 ? -4.142 4.048 2.729 1.00 90.88 194 LEU A C 1
ATOM 1434 O O . LEU A 1 194 ? -3.768 4.228 3.887 1.00 90.88 194 LEU A O 1
ATOM 1438 N N . TYR A 1 195 ? -5.265 3.377 2.458 1.00 95.12 195 TYR A N 1
ATOM 1439 C CA . TYR A 1 195 ? -6.185 2.980 3.525 1.00 95.12 195 TYR A CA 1
ATOM 1440 C C . TYR A 1 195 ? -6.947 1.678 3.270 1.00 95.12 195 TYR A C 1
ATOM 1442 O O . TYR A 1 195 ? -7.143 1.267 2.126 1.00 95.12 195 TYR A O 1
ATOM 1450 N N . PHE A 1 196 ? -7.445 1.099 4.367 1.00 96.06 196 PHE A N 1
ATOM 1451 C CA . PHE A 1 196 ? -8.410 -0.005 4.418 1.00 96.06 196 PHE A CA 1
ATOM 1452 C C . PHE A 1 196 ? -9.629 0.387 5.267 1.00 96.06 196 PHE A C 1
ATOM 1454 O O . PHE A 1 196 ? -9.494 1.188 6.198 1.00 96.06 196 PHE A O 1
ATOM 1461 N N . GLU A 1 197 ? -10.803 -0.172 4.957 1.00 93.81 197 GLU A N 1
ATOM 1462 C CA . GLU A 1 197 ? -12.083 0.037 5.662 1.00 93.81 197 GLU A CA 1
ATOM 1463 C C . GLU A 1 197 ? -12.948 -1.221 5.737 1.00 93.81 197 GLU A C 1
ATOM 1465 O O . GLU A 1 197 ? -12.931 -2.003 4.761 1.00 93.81 197 GLU A O 1
#

Solvent-accessible surface area (backbone atoms only — not comparable to full-atom values): 11388 Å² total; per-residue (Å²): 104,50,30,60,40,80,41,68,48,77,62,88,94,44,75,43,82,76,47,74,51,71,93,46,81,55,68,70,24,44,31,46,74,41,70,29,63,26,90,55,36,37,36,37,32,22,34,67,37,42,41,32,41,34,27,34,58,53,97,92,38,81,40,83,75,50,70,51,81,34,88,74,47,61,39,93,49,57,59,45,44,79,65,51,43,38,41,34,47,22,60,58,26,48,93,84,38,86,54,58,39,49,73,50,78,46,79,62,88,82,79,74,53,38,77,42,78,46,63,78,36,95,59,73,69,62,72,39,60,54,63,41,72,37,31,39,57,46,74,44,42,92,84,57,82,59,71,49,55,45,82,39,89,90,52,84,46,44,79,51,41,48,71,58,73,51,33,36,20,31,63,47,62,49,50,58,94,84,54,83,80,83,54,73,43,52,31,41,29,42,87,87,70,37,58,32,113

InterPro domains:
  IPR002126 Cadherin-like [PS50268] (124-190)
  IPR015919 Cadherin-like superfamily [SSF49313] (110-193)

pLDDT: mean 90.95, std 7.25, range [60.69, 98.5]

Radius of gyration: 24.45 Å; Cα contacts (8 Å, |Δi|>4): 442; chains: 1; bounding box: 65×39×65 Å

Foldseek 3Di:
DQDKDWDWDDDPPDIDTDDIGRPDPDPPQCWQVAWEDDDQWIWIDGLNDQWIFIWGQAPNDTDGDDIGGNPQARGPWYWYDPPFKIWIKRQQDDPPHGSNTDIDIDGDPDFYAWDDKDWPAQDDDAQDAFFDWGTFIDIRGPVDAAKAKDFDDDFDCQVQWDADRRIITGRHGDDVVVDVDGDTDMWIAHPVGHIDD

Nearest PDB structures (foldseek):
  7n86-assembly1_B  TM=4.753E-01  e=4.389E-02  Homo sapiens
  7n86-assembly2_D  TM=4.552E-01  e=4.389E-02  Homo sapiens
  5czr-assembly4_D  TM=4.199E-01  e=3.057E-02  Homo sapiens
  7n86-assembly2_C  TM=4.300E-01  e=5.985E-02  Homo sapiens
  1e07-assembly1_A  TM=3.139E-01  e=9.753E-01  Homo sapiens

Organism: NCBI:txid749907

Sequence (197 aa):
MAGEVYIYEINGATIAETQVIRNDYALGTGFGSRVSSRGDQLIVSSPGKTFQYLHSELSNQWELVSTLDLSDDAGNLDVLTDGTLIFIGAPNNDQKGTDAGAVRVSGTSNNNPPTGIQLTSAGIAENSPALSTIGDFITVDRDGGTHSYSMAPGVNDNDLFQISGNTLASTVIFDYEAGSQYTIRVRSTDDAGLYFE

Secondary structure (DSSP, 8-state):
----EEEEEEETTEEEEEEEE-----TTS-TTSSEEEETTEEEE--TTSSEEEEEEEETTEEEEEEEEE-TT--SS--EEE-SSEEEEEETT--BTBTT--EEEEEE----PPP-EEEES-----TTPPTT-EEEEEEEE-SS----EEEEPSS-SGGGGEEEETTEEEESS---TTT-S-----EEEE-TTS-EE-

Mean predicted aligned error: 7.61 Å